Protein AF-A0A147B7S1-F1 (afdb_monomer_lite)

Secondary structure (DSSP, 8-state):
----HHHHHHHHHHHHHHTT--EEEEEEEHHHHHHHH-TTTS----SEEEEEEE---TTHHHHHHHHHHHHHHHHHHTTS-GGGPPPHHHHHHHHEEEEEEEEETTEEEEEEEEP-TTS--EEEEEEEE-S---SSGGG-EEEE-HHHHHHHHH---BTTB-----EEETTS-HHHHHHHHHTT----S-GGG--TTHHHHHHHHHT-

Radius of gyration: 17.82 Å; chains: 1; bounding box: 42×45×50 Å

Organism: NCBI:txid360319

InterPro domains:
  IPR012937 Terminal nucleotidyltransferase [PF07984] (1-208)
  IPR012937 Terminal nucleotidyltransferase [PTHR12974] (1-208)
  IPR012937 Terminal nucleotidyltransferase [SM01153] (1-208)

Structure (mmCIF, N/CA/C/O backbone):
data_AF-A0A147B7S1-F1
#
_entry.id   AF-A0A147B7S1-F1
#
loop_
_atom_site.group_PDB
_atom_site.id
_atom_site.type_symbol
_atom_site.label_atom_id
_atom_site.label_alt_id
_atom_site.label_comp_id
_atom_site.label_asym_id
_atom_site.label_entity_id
_atom_site.label_seq_id
_atom_site.pdbx_PDB_ins_code
_atom_site.Cartn_x
_atom_site.Cartn_y
_atom_site.Cartn_z
_atom_site.occupancy
_atom_site.B_iso_or_equiv
_atom_site.auth_seq_id
_atom_site.auth_comp_id
_atom_site.auth_asym_id
_atom_site.auth_atom_id
_atom_site.pdbx_PDB_model_num
ATOM 1 N N . LEU A 1 1 ? 0.375 -4.069 19.400 1.00 82.56 1 LEU A N 1
ATOM 2 C CA . LEU A 1 1 ? -0.838 -4.473 18.661 1.00 82.56 1 LEU A CA 1
ATOM 3 C C . LEU A 1 1 ? -0.465 -5.631 17.751 1.00 82.56 1 LEU A C 1
ATOM 5 O O . LEU A 1 1 ? 0.464 -5.471 16.974 1.00 82.56 1 LEU A O 1
ATOM 9 N N . GLU A 1 2 ? -1.149 -6.766 17.860 1.00 86.50 2 GLU A N 1
ATOM 10 C CA . GLU A 1 2 ? -1.007 -7.887 16.926 1.00 86.50 2 GLU A CA 1
ATOM 11 C C . GLU A 1 2 ? -2.261 -7.931 16.048 1.00 86.50 2 GLU A C 1
ATOM 13 O O . GLU A 1 2 ? -3.378 -7.956 16.560 1.00 86.50 2 GLU A O 1
ATOM 18 N N . THR A 1 3 ? -2.095 -7.839 14.729 1.00 90.25 3 THR A N 1
ATOM 19 C CA . THR A 1 3 ? -3.215 -7.798 13.782 1.00 90.25 3 THR A CA 1
ATOM 20 C C . THR A 1 3 ? -2.784 -8.309 12.413 1.00 90.25 3 THR A C 1
ATOM 22 O O . THR A 1 3 ? -1.607 -8.246 12.057 1.00 90.25 3 THR A O 1
ATOM 25 N N . ARG A 1 4 ? -3.741 -8.794 11.619 1.00 92.38 4 ARG A N 1
ATOM 26 C CA . ARG A 1 4 ? -3.503 -9.143 10.215 1.00 92.38 4 ARG A CA 1
ATOM 27 C C . ARG A 1 4 ? -3.621 -7.888 9.358 1.00 92.38 4 ARG A C 1
ATOM 29 O O . ARG A 1 4 ? -4.514 -7.071 9.580 1.00 92.38 4 ARG A O 1
ATOM 36 N N . LEU A 1 5 ? -2.796 -7.780 8.311 1.00 93.88 5 LEU A N 1
ATOM 37 C CA . LEU A 1 5 ? -2.867 -6.658 7.364 1.00 93.88 5 LEU A CA 1
ATOM 38 C C . LEU A 1 5 ? -4.285 -6.485 6.800 1.00 93.88 5 LEU A C 1
ATOM 40 O O . LEU A 1 5 ? -4.796 -5.372 6.756 1.00 93.88 5 LEU A O 1
ATOM 44 N N . ARG A 1 6 ? -4.947 -7.597 6.455 1.00 94.75 6 ARG A N 1
ATOM 45 C CA . ARG A 1 6 ? -6.346 -7.616 6.010 1.00 94.75 6 ARG A CA 1
ATOM 46 C C . ARG A 1 6 ? -7.269 -6.883 6.982 1.00 94.75 6 ARG A C 1
ATOM 48 O O . ARG A 1 6 ? -8.053 -6.045 6.558 1.00 94.75 6 ARG A O 1
ATOM 55 N N . ASP A 1 7 ? -7.179 -7.187 8.272 1.00 94.44 7 ASP A N 1
ATOM 56 C CA . ASP A 1 7 ? -8.119 -6.663 9.263 1.00 94.44 7 ASP A CA 1
ATOM 57 C C . ASP A 1 7 ? -7.894 -5.155 9.480 1.00 94.44 7 ASP A C 1
ATOM 59 O O . ASP A 1 7 ? -8.858 -4.394 9.587 1.00 94.44 7 ASP A O 1
ATOM 63 N N . LEU A 1 8 ? -6.633 -4.705 9.451 1.00 95.88 8 LEU A N 1
ATOM 64 C CA . LEU A 1 8 ? -6.282 -3.282 9.442 1.00 95.88 8 LEU A CA 1
ATOM 65 C C . LEU A 1 8 ? -6.831 -2.571 8.199 1.00 95.88 8 LEU A C 1
ATOM 67 O O . LEU A 1 8 ? -7.540 -1.573 8.323 1.00 95.88 8 LEU A O 1
ATOM 71 N N . VAL A 1 9 ? -6.542 -3.096 7.009 1.00 97.38 9 VAL A N 1
ATOM 72 C CA . VAL A 1 9 ? -6.952 -2.505 5.730 1.00 97.38 9 VAL A CA 1
ATOM 73 C C . VAL A 1 9 ? -8.474 -2.409 5.622 1.00 97.38 9 VAL A C 1
ATOM 75 O O . VAL A 1 9 ? -9.000 -1.353 5.266 1.00 97.38 9 VAL A O 1
ATOM 78 N N . THR A 1 10 ? -9.196 -3.467 5.998 1.00 96.50 10 THR A N 1
ATOM 79 C CA . THR A 1 10 ? -10.663 -3.488 5.983 1.00 96.50 10 THR A CA 1
ATOM 80 C C . THR A 1 10 ? -11.255 -2.444 6.932 1.00 96.50 10 THR A C 1
ATOM 82 O O . THR A 1 10 ? -12.205 -1.749 6.562 1.00 96.50 10 THR A O 1
ATOM 85 N N . ARG A 1 11 ? -10.701 -2.278 8.141 1.00 96.62 11 ARG A N 1
ATOM 86 C CA . ARG A 1 11 ? -11.177 -1.259 9.095 1.00 96.62 11 ARG A CA 1
ATOM 87 C C . ARG A 1 11 ? -10.877 0.157 8.625 1.00 96.62 11 ARG A C 1
ATOM 89 O O . ARG A 1 11 ? -11.769 1.002 8.676 1.00 96.62 11 ARG A O 1
ATOM 96 N N . VAL A 1 12 ? -9.672 0.403 8.108 1.00 98.19 12 VAL A N 1
ATOM 97 C CA . VAL A 1 12 ? -9.300 1.702 7.530 1.00 98.19 12 VAL A CA 1
ATOM 98 C C . VAL A 1 12 ? -10.240 2.055 6.378 1.00 98.19 12 VAL A C 1
ATOM 100 O O . VAL A 1 12 ? -10.832 3.131 6.404 1.00 98.19 12 VAL A O 1
ATOM 103 N N . ARG A 1 13 ? -10.481 1.136 5.430 1.00 98.06 13 ARG A N 1
ATOM 104 C CA . ARG A 1 13 ? -11.437 1.345 4.326 1.00 98.06 13 ARG A CA 1
ATOM 105 C C . ARG A 1 13 ? -12.830 1.711 4.847 1.00 98.06 13 ARG A C 1
ATOM 107 O O . ARG A 1 13 ? -13.393 2.715 4.423 1.00 98.06 13 ARG A O 1
ATOM 114 N N . LYS A 1 14 ? -13.364 0.952 5.813 1.00 97.06 14 LYS A N 1
ATOM 115 C CA . LYS A 1 14 ? -14.684 1.218 6.418 1.00 97.06 14 LYS A CA 1
ATOM 116 C C . LYS A 1 14 ? -14.744 2.590 7.097 1.00 97.06 14 LYS A C 1
ATOM 118 O O . LYS A 1 14 ? -15.747 3.290 6.964 1.00 97.06 14 LYS A O 1
ATOM 123 N N . ARG A 1 15 ? -13.684 2.994 7.804 1.00 97.75 15 ARG A N 1
ATOM 124 C CA . ARG A 1 15 ? -13.596 4.300 8.476 1.00 97.75 15 ARG A CA 1
ATOM 125 C C . ARG A 1 15 ? -13.477 5.462 7.492 1.00 97.75 15 ARG A C 1
ATOM 127 O O . ARG A 1 15 ? -14.160 6.463 7.686 1.00 97.75 15 ARG A O 1
ATOM 134 N N . LEU A 1 16 ? -12.713 5.308 6.411 1.00 98.12 16 LEU A N 1
ATOM 135 C CA . LEU A 1 16 ? -12.645 6.295 5.328 1.00 98.12 16 LEU A CA 1
ATOM 136 C C . LEU A 1 16 ? -14.023 6.529 4.701 1.00 98.12 16 LEU A C 1
ATOM 138 O O . LEU A 1 16 ? -14.480 7.669 4.640 1.00 98.12 16 LEU A O 1
ATOM 142 N N . THR A 1 17 ? -14.722 5.455 4.318 1.00 97.12 17 THR A N 1
ATOM 143 C CA . THR A 1 17 ? -16.054 5.560 3.706 1.00 97.12 17 THR A CA 1
ATOM 144 C C . THR A 1 17 ? -17.072 6.190 4.657 1.00 97.12 17 THR A C 1
ATOM 146 O O . THR A 1 17 ? -17.824 7.071 4.250 1.00 97.12 17 THR A O 1
ATOM 149 N N . ARG A 1 18 ? -17.060 5.824 5.947 1.00 97.00 18 ARG A N 1
ATOM 150 C CA . ARG A 1 18 ? -17.901 6.475 6.972 1.00 97.00 18 ARG A CA 1
ATOM 151 C C . ARG A 1 18 ? -17.567 7.956 7.167 1.00 97.00 18 ARG A C 1
ATOM 153 O O . ARG A 1 18 ? -18.462 8.742 7.447 1.00 97.00 18 ARG A O 1
ATOM 160 N N . GLY A 1 19 ? -16.302 8.335 6.996 1.00 95.31 19 GLY A N 1
ATOM 161 C CA . GLY A 1 19 ? -15.838 9.724 7.007 1.00 95.31 19 GLY A CA 1
ATOM 162 C C . GLY A 1 19 ? -16.122 10.499 5.713 1.00 95.31 19 GLY A C 1
ATOM 163 O O . GLY A 1 19 ? -15.635 11.619 5.555 1.00 95.31 19 GLY A O 1
ATOM 164 N N . GLY A 1 20 ? -16.865 9.923 4.763 1.00 96.56 20 GLY A N 1
ATOM 165 C CA . GLY A 1 20 ? -17.183 10.566 3.487 1.00 96.56 20 GLY A CA 1
ATOM 166 C C . GLY A 1 20 ? -15.986 10.682 2.540 1.00 96.56 20 GLY A C 1
ATOM 167 O O . GLY A 1 20 ? -15.935 11.617 1.743 1.00 96.56 20 GLY A O 1
ATOM 168 N N . ILE A 1 21 ? -14.997 9.791 2.663 1.00 97.88 21 ILE A N 1
ATOM 169 C CA . ILE A 1 21 ? -13.921 9.622 1.680 1.00 97.88 21 ILE A CA 1
ATOM 170 C C . ILE A 1 21 ? -14.279 8.439 0.782 1.00 97.88 21 ILE A C 1
ATOM 172 O O . ILE A 1 21 ? -14.416 7.304 1.248 1.00 97.88 21 ILE A O 1
ATOM 176 N N . THR A 1 22 ? -14.390 8.697 -0.516 1.00 97.81 22 THR A N 1
ATOM 177 C CA . THR A 1 22 ? -14.562 7.649 -1.523 1.00 97.81 22 THR A CA 1
ATOM 178 C C . THR A 1 22 ? -13.242 6.908 -1.706 1.00 97.81 22 THR A C 1
ATOM 180 O O . THR A 1 22 ? -12.225 7.523 -2.021 1.00 97.81 22 THR A O 1
ATOM 183 N N . VAL A 1 23 ? -13.253 5.588 -1.517 1.00 98.25 23 VAL A N 1
ATOM 184 C CA . VAL A 1 23 ? -12.103 4.712 -1.791 1.00 98.25 23 VAL A CA 1
ATOM 185 C C . VAL A 1 23 ? -12.366 3.996 -3.111 1.00 98.25 23 VAL A C 1
ATOM 187 O O . VAL A 1 23 ? -13.281 3.178 -3.190 1.00 98.25 23 VAL A O 1
ATOM 190 N N . ARG A 1 24 ? -11.583 4.341 -4.133 1.00 97.69 24 ARG A N 1
ATOM 191 C CA . ARG A 1 24 ? -11.660 3.815 -5.501 1.00 97.69 24 ARG A CA 1
ATOM 192 C C . ARG A 1 24 ? -11.086 2.404 -5.580 1.00 97.69 24 ARG A C 1
ATOM 194 O O . ARG A 1 24 ? -11.714 1.533 -6.164 1.00 97.69 24 ARG A O 1
ATOM 201 N N . ASP A 1 25 ? -9.925 2.188 -4.965 1.00 97.94 25 ASP A N 1
ATOM 202 C CA . ASP A 1 25 ? -9.273 0.883 -4.888 1.00 97.94 25 ASP A CA 1
ATOM 203 C C . ASP A 1 25 ? -8.339 0.777 -3.673 1.00 97.94 25 ASP A C 1
ATOM 205 O O . ASP A 1 25 ? -7.966 1.775 -3.043 1.00 97.94 25 ASP A O 1
ATOM 209 N N . VAL A 1 26 ? -7.978 -0.460 -3.327 1.00 98.50 26 VAL A N 1
ATOM 210 C CA . VAL A 1 26 ? -6.892 -0.760 -2.395 1.00 98.50 26 VAL A CA 1
ATOM 211 C C . VAL A 1 26 ? -5.877 -1.666 -3.078 1.00 98.50 26 VAL A C 1
ATOM 213 O O . VAL A 1 26 ? -6.241 -2.670 -3.687 1.00 98.50 26 VAL A O 1
ATOM 216 N N . ARG A 1 27 ? -4.592 -1.333 -2.961 1.00 98.38 27 ARG A N 1
ATOM 217 C CA . ARG A 1 27 ? -3.492 -2.030 -3.631 1.00 98.38 27 ARG A CA 1
ATOM 218 C C . ARG A 1 27 ? -2.366 -2.333 -2.652 1.00 98.38 27 ARG A C 1
ATOM 220 O O . ARG A 1 27 ? -2.087 -1.517 -1.777 1.00 98.38 27 ARG A O 1
ATOM 227 N N . ILE A 1 28 ? -1.685 -3.461 -2.822 1.00 97.31 28 ILE A N 1
ATOM 228 C CA . ILE A 1 28 ? -0.366 -3.685 -2.211 1.00 97.31 28 ILE A CA 1
ATOM 229 C C . ILE A 1 28 ? 0.717 -3.326 -3.229 1.00 97.31 28 ILE A C 1
ATOM 231 O O . ILE A 1 28 ? 0.587 -3.654 -4.408 1.00 97.31 28 ILE A O 1
ATOM 235 N N . ASN A 1 29 ? 1.748 -2.617 -2.782 1.00 94.94 29 ASN A N 1
ATOM 236 C CA . ASN A 1 29 ? 2.835 -2.098 -3.609 1.00 94.94 29 ASN A CA 1
ATOM 237 C C . ASN A 1 29 ? 4.203 -2.525 -3.042 1.00 94.94 29 ASN A C 1
ATOM 239 O O . ASN A 1 29 ? 4.293 -3.248 -2.045 1.00 94.94 29 ASN A O 1
ATOM 243 N N . GLY A 1 30 ? 5.273 -2.061 -3.682 1.00 88.38 30 GLY A N 1
ATOM 244 C CA . GLY A 1 30 ? 6.634 -2.158 -3.181 1.00 88.38 30 GLY A CA 1
ATOM 245 C C . GLY A 1 30 ? 7.182 -3.578 -3.250 1.00 88.38 30 GLY A C 1
ATOM 246 O O . GLY A 1 30 ? 6.740 -4.413 -4.041 1.00 88.38 30 GLY A O 1
ATOM 247 N N . GLY A 1 31 ? 8.165 -3.867 -2.396 1.00 90.19 31 GLY A N 1
ATOM 248 C CA . GLY A 1 31 ? 8.836 -5.170 -2.395 1.00 90.19 31 GLY A CA 1
ATOM 249 C C . GLY A 1 31 ? 7.889 -6.340 -2.113 1.00 90.19 31 GLY A C 1
ATOM 250 O O . GLY A 1 31 ? 8.137 -7.446 -2.586 1.00 90.19 31 GLY A O 1
ATOM 251 N N . ALA A 1 32 ? 6.796 -6.104 -1.380 1.00 93.62 32 ALA A N 1
ATOM 252 C CA . ALA A 1 32 ? 5.799 -7.127 -1.084 1.00 93.62 32 ALA A CA 1
ATOM 253 C C . ALA A 1 32 ? 5.053 -7.584 -2.348 1.00 93.62 32 ALA A C 1
ATOM 255 O O . ALA A 1 32 ? 4.857 -8.782 -2.538 1.00 93.62 32 ALA A O 1
ATOM 256 N N . ALA A 1 33 ? 4.696 -6.656 -3.243 1.00 95.50 33 ALA A N 1
ATOM 257 C CA . ALA A 1 33 ? 4.086 -7.001 -4.526 1.00 95.50 33 ALA A CA 1
ATOM 258 C C . ALA A 1 33 ? 5.053 -7.813 -5.403 1.00 95.50 33 ALA A C 1
ATOM 260 O O . ALA A 1 33 ? 4.674 -8.852 -5.943 1.00 95.50 33 ALA A O 1
ATOM 261 N N . SER A 1 34 ? 6.323 -7.402 -5.475 1.00 93.94 34 SER A N 1
ATOM 262 C CA . SER A 1 34 ? 7.354 -8.139 -6.217 1.00 93.94 34 SER A CA 1
ATOM 263 C C . SER A 1 34 ? 7.593 -9.544 -5.646 1.00 93.94 34 SER A C 1
ATOM 265 O O . SER A 1 34 ? 7.722 -10.493 -6.414 1.00 93.94 34 SER A O 1
ATOM 267 N N . TYR A 1 35 ? 7.590 -9.698 -4.316 1.00 94.12 35 TYR A N 1
ATOM 268 C CA . TYR A 1 35 ? 7.693 -11.000 -3.643 1.00 94.12 35 TYR A CA 1
ATOM 269 C C . TYR A 1 35 ? 6.521 -11.925 -3.993 1.00 94.12 35 TYR A C 1
ATOM 271 O O . TYR A 1 35 ? 6.732 -13.103 -4.264 1.00 94.12 35 TYR A O 1
ATOM 279 N N . VAL A 1 36 ? 5.290 -11.401 -4.024 1.00 94.69 36 VAL A N 1
ATOM 280 C CA . VAL A 1 36 ? 4.101 -12.185 -4.403 1.00 94.69 36 VAL A CA 1
ATOM 281 C C . VAL A 1 36 ? 4.179 -12.653 -5.859 1.00 94.69 36 VAL A C 1
ATOM 283 O O . VAL A 1 36 ? 3.787 -13.778 -6.155 1.00 94.69 36 VAL A O 1
ATOM 286 N N . LEU A 1 37 ? 4.683 -11.811 -6.766 1.00 93.50 37 LEU A N 1
ATOM 287 C CA . LEU A 1 37 ? 4.748 -12.123 -8.198 1.00 93.50 37 LEU A CA 1
ATOM 288 C C . LEU A 1 37 ? 5.918 -13.037 -8.579 1.00 93.50 37 LEU A C 1
ATOM 290 O O . LEU A 1 37 ? 5.789 -13.829 -9.509 1.00 93.50 37 LEU A O 1
ATOM 294 N N . ALA A 1 38 ? 7.062 -12.915 -7.906 1.00 91.12 38 ALA A N 1
ATOM 295 C CA . ALA A 1 38 ? 8.252 -13.710 -8.192 1.00 91.12 38 ALA A CA 1
ATOM 296 C C . ALA A 1 38 ? 9.050 -13.978 -6.901 1.00 91.12 38 ALA A C 1
ATOM 298 O O . ALA A 1 38 ? 10.087 -13.342 -6.677 1.00 91.12 38 ALA A O 1
ATOM 299 N N . PRO A 1 39 ? 8.602 -14.919 -6.050 1.00 89.00 39 PRO A N 1
ATOM 300 C CA . PRO A 1 39 ? 9.216 -15.169 -4.745 1.00 89.00 39 PRO A CA 1
ATOM 301 C C . PRO A 1 39 ? 10.689 -15.590 -4.846 1.00 89.00 39 PRO A C 1
ATOM 303 O O . PRO A 1 39 ? 11.493 -15.192 -4.008 1.00 89.00 39 PRO A O 1
ATOM 306 N N . ASP A 1 40 ? 11.073 -16.308 -5.905 1.00 88.31 40 ASP A N 1
ATOM 307 C CA . ASP A 1 40 ? 12.466 -16.725 -6.127 1.00 88.31 40 ASP A CA 1
ATOM 308 C C . ASP A 1 40 ? 13.372 -15.563 -6.570 1.00 88.31 40 ASP A C 1
ATOM 310 O O . ASP A 1 40 ? 14.560 -15.513 -6.239 1.00 88.31 40 ASP A O 1
ATOM 314 N N . ALA A 1 41 ? 12.820 -14.603 -7.318 1.00 85.44 41 ALA A N 1
ATOM 315 C CA . ALA A 1 41 ? 13.567 -13.459 -7.838 1.00 85.44 41 ALA A CA 1
ATOM 316 C C . ALA A 1 41 ? 13.656 -12.309 -6.821 1.00 85.44 41 ALA A C 1
ATOM 318 O O . ALA A 1 41 ? 14.673 -11.618 -6.749 1.00 85.44 41 ALA A O 1
ATOM 319 N N . ALA A 1 42 ? 12.614 -12.128 -6.008 1.00 83.81 42 ALA A N 1
ATOM 320 C CA . ALA A 1 42 ? 12.515 -11.093 -4.987 1.00 83.81 42 ALA A CA 1
ATOM 321 C C . ALA A 1 42 ? 12.197 -11.694 -3.607 1.00 83.81 42 ALA A C 1
ATOM 323 O O . ALA A 1 42 ? 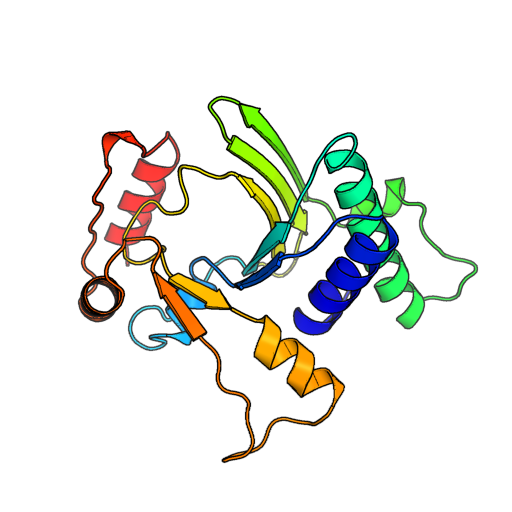11.155 -11.381 -3.039 1.00 83.81 42 ALA A O 1
ATOM 324 N N . PRO A 1 43 ? 13.102 -12.492 -3.010 1.00 79.44 43 PRO A N 1
ATOM 325 C CA . PRO A 1 43 ? 12.807 -13.299 -1.818 1.00 79.44 43 PRO A CA 1
ATOM 326 C C . PRO A 1 43 ? 12.597 -12.493 -0.530 1.00 79.44 43 PRO A C 1
ATOM 328 O O . PRO A 1 43 ? 12.198 -13.043 0.494 1.00 79.44 43 PRO A O 1
ATOM 331 N N . VAL A 1 44 ? 12.889 -11.191 -0.552 1.00 84.50 44 VAL A N 1
ATOM 332 C CA . VAL A 1 44 ? 12.844 -10.325 0.629 1.00 84.50 44 VAL A CA 1
ATOM 333 C C . VAL A 1 44 ? 12.165 -9.009 0.287 1.00 84.50 44 VAL A C 1
ATOM 335 O O . VAL A 1 44 ? 12.558 -8.335 -0.673 1.00 84.50 44 VAL A O 1
ATOM 338 N N . TYR A 1 45 ? 11.217 -8.627 1.140 1.00 87.62 45 TYR A N 1
ATOM 339 C CA . TYR A 1 45 ? 10.627 -7.298 1.221 1.00 87.62 45 TYR A CA 1
ATOM 340 C C . TYR A 1 45 ? 10.866 -6.704 2.614 1.00 87.62 45 TYR A C 1
ATOM 342 O O . TYR A 1 45 ? 10.942 -7.432 3.610 1.00 87.62 45 TYR A O 1
ATOM 350 N N . ASN A 1 46 ? 11.013 -5.379 2.658 1.00 84.81 46 ASN A N 1
ATOM 351 C CA . ASN A 1 46 ? 11.307 -4.652 3.890 1.00 84.81 46 ASN A CA 1
ATOM 352 C C . ASN A 1 46 ? 10.018 -4.208 4.566 1.00 84.81 46 ASN A C 1
ATOM 354 O O . ASN A 1 46 ? 9.752 -4.661 5.664 1.00 84.81 46 ASN A O 1
ATOM 358 N N . ASP A 1 47 ? 9.194 -3.407 3.897 1.00 89.19 47 ASP A N 1
ATOM 359 C CA . ASP A 1 47 ? 7.954 -2.871 4.458 1.00 89.19 47 ASP A CA 1
ATOM 360 C C . ASP A 1 47 ? 6.725 -3.409 3.707 1.00 89.19 47 ASP A C 1
ATOM 362 O O . ASP A 1 47 ? 6.835 -4.014 2.634 1.00 89.19 47 ASP A O 1
ATOM 366 N N . LEU A 1 48 ? 5.549 -3.236 4.311 1.00 94.25 48 LEU A N 1
ATOM 367 C CA . LEU A 1 48 ? 4.255 -3.524 3.700 1.00 94.25 48 LEU A CA 1
ATOM 368 C C . LEU A 1 48 ? 3.607 -2.215 3.252 1.00 94.25 48 LEU A C 1
ATOM 370 O O . LEU A 1 48 ? 3.007 -1.505 4.061 1.00 94.25 48 LEU A O 1
ATOM 374 N N . ASP A 1 49 ? 3.707 -1.926 1.959 1.00 95.31 49 ASP A N 1
ATOM 375 C CA . ASP A 1 49 ? 3.153 -0.720 1.352 1.00 95.31 49 ASP A CA 1
ATOM 376 C C . ASP A 1 49 ? 1.722 -0.964 0.863 1.00 95.31 49 ASP A C 1
ATOM 378 O O . ASP A 1 49 ? 1.497 -1.716 -0.089 1.00 95.31 49 ASP A O 1
ATOM 382 N N . VAL A 1 50 ? 0.742 -0.304 1.479 1.00 98.12 50 VAL A N 1
ATOM 383 C CA . VAL A 1 50 ? -0.659 -0.342 1.044 1.00 98.12 50 VAL A CA 1
ATOM 384 C C . VAL A 1 50 ? -1.071 1.018 0.508 1.00 98.12 50 VAL A C 1
ATOM 386 O O . VAL A 1 50 ? -0.969 2.033 1.195 1.00 98.12 50 VAL A O 1
ATOM 389 N N . ILE A 1 51 ? -1.584 1.034 -0.717 1.00 98.44 51 ILE A N 1
ATOM 390 C CA . ILE A 1 51 ? -2.136 2.218 -1.367 1.00 98.44 51 ILE A CA 1
ATOM 391 C C . ILE A 1 51 ? -3.660 2.146 -1.313 1.00 98.44 51 ILE A C 1
ATOM 393 O O . ILE A 1 51 ? -4.257 1.174 -1.759 1.00 98.44 51 ILE A O 1
ATOM 397 N N . PHE A 1 52 ? -4.286 3.200 -0.809 1.00 98.62 52 PHE A N 1
ATOM 398 C CA . PHE A 1 52 ? -5.705 3.489 -0.955 1.00 98.62 52 PHE A CA 1
ATOM 399 C C . PHE A 1 52 ? -5.841 4.565 -2.029 1.00 98.62 52 PHE A C 1
ATOM 401 O O . PHE A 1 52 ? -5.489 5.722 -1.783 1.00 98.62 52 PHE A O 1
ATOM 408 N N . GLY A 1 53 ? -6.335 4.207 -3.213 1.00 98.19 53 GLY A N 1
ATOM 409 C CA . GLY A 1 53 ? -6.766 5.196 -4.192 1.00 98.19 53 GLY A CA 1
ATOM 410 C C . GLY A 1 53 ? -8.047 5.848 -3.683 1.00 98.19 53 GLY A C 1
ATOM 411 O O . GLY A 1 53 ? -9.059 5.166 -3.550 1.00 98.19 53 GLY A O 1
ATOM 412 N N . CYS A 1 54 ? -8.034 7.139 -3.356 1.00 97.94 54 CYS A N 1
ATOM 413 C CA . CYS A 1 54 ? -9.182 7.791 -2.725 1.00 97.94 54 CYS A CA 1
ATOM 414 C C . CYS A 1 54 ? -9.321 9.272 -3.075 1.00 97.94 54 CYS A C 1
ATOM 416 O O . CYS A 1 54 ? -8.325 9.969 -3.244 1.00 97.94 54 CYS A O 1
ATOM 418 N N . ASP A 1 55 ? -10.556 9.767 -3.086 1.00 97.19 55 ASP A N 1
ATOM 419 C CA . ASP A 1 55 ? -10.853 11.184 -3.309 1.00 97.19 55 ASP A CA 1
ATOM 420 C C . ASP A 1 55 ? -10.648 11.950 -1.996 1.00 97.19 55 ASP A C 1
ATOM 422 O O . ASP A 1 55 ? -11.472 11.865 -1.080 1.00 97.19 55 ASP A O 1
ATOM 426 N N . LEU A 1 56 ? -9.537 12.683 -1.863 1.00 95.25 56 LEU A N 1
ATOM 427 C CA . LEU A 1 56 ? -9.242 13.365 -0.604 1.00 95.25 56 LEU A CA 1
ATOM 428 C C . LEU A 1 56 ? -10.144 14.590 -0.435 1.00 95.25 56 LEU A C 1
ATOM 430 O O . LEU A 1 56 ? -10.682 14.799 0.651 1.00 95.25 56 LEU A O 1
ATOM 434 N N . GLY A 1 57 ? -10.337 15.391 -1.488 1.00 90.44 57 GLY A N 1
ATOM 435 C CA . GLY A 1 57 ? -11.137 16.618 -1.407 1.00 90.44 57 GLY A CA 1
ATOM 436 C C . GLY A 1 57 ? -10.736 17.515 -0.223 1.00 90.44 57 GLY A C 1
ATOM 437 O O . GLY A 1 57 ? -9.662 17.363 0.380 1.00 90.44 57 GLY A O 1
ATOM 438 N N . ASP A 1 58 ? -11.582 18.470 0.141 1.00 90.19 58 ASP A N 1
ATOM 439 C CA . ASP A 1 58 ? -11.270 19.386 1.241 1.00 90.19 58 ASP A CA 1
ATOM 440 C C . ASP A 1 58 ? -11.399 18.703 2.607 1.00 90.19 58 ASP A C 1
ATOM 442 O O . ASP A 1 58 ? -12.268 17.860 2.842 1.00 90.19 58 ASP A O 1
ATOM 446 N N . GLY A 1 59 ? -10.451 18.983 3.504 1.00 93.19 59 GLY A N 1
ATOM 447 C CA . GLY A 1 59 ? -10.348 18.300 4.800 1.00 93.19 59 GLY A CA 1
ATOM 448 C C . GLY A 1 59 ? -10.019 16.799 4.721 1.00 93.19 59 GLY A C 1
ATOM 449 O O . GLY A 1 59 ? -10.013 16.128 5.751 1.00 93.19 59 GLY A O 1
ATOM 450 N N . GLY A 1 60 ? -9.734 16.246 3.534 1.00 95.31 60 GLY A N 1
ATOM 451 C CA . GLY A 1 60 ? -9.441 14.818 3.352 1.00 95.31 60 GLY A CA 1
ATOM 452 C C . GLY A 1 60 ? -8.302 14.303 4.218 1.00 95.31 60 GLY A C 1
ATOM 453 O O . GLY A 1 60 ? -8.396 13.226 4.788 1.00 95.31 60 GLY A O 1
ATOM 454 N N . PHE A 1 61 ? -7.245 15.098 4.381 1.00 97.19 61 PHE A N 1
ATOM 455 C CA . PHE A 1 61 ? -6.080 14.731 5.189 1.00 97.19 61 PHE A CA 1
ATOM 456 C C . PHE A 1 61 ? -6.421 14.490 6.664 1.00 97.19 61 PHE A C 1
ATOM 458 O O . PHE A 1 61 ? -5.960 13.511 7.251 1.00 97.19 61 PHE A O 1
ATOM 465 N N . ASP A 1 62 ? -7.251 15.350 7.256 1.00 97.00 62 ASP A N 1
ATOM 466 C CA . ASP A 1 62 ? -7.664 15.208 8.654 1.00 97.00 62 ASP A CA 1
ATOM 467 C C . ASP A 1 62 ? -8.621 14.030 8.824 1.00 97.00 62 ASP A C 1
ATOM 469 O O . ASP A 1 62 ? -8.507 13.265 9.783 1.00 97.00 62 ASP A O 1
ATOM 473 N N . ARG A 1 63 ? -9.503 13.823 7.841 1.00 97.44 63 ARG A N 1
ATOM 474 C CA . ARG A 1 63 ? -10.409 12.673 7.789 1.00 97.44 63 ARG A CA 1
ATOM 475 C C . ARG A 1 63 ? -9.659 11.344 7.635 1.00 97.44 63 ARG A C 1
ATOM 477 O O . ARG A 1 63 ? -9.981 10.396 8.343 1.00 97.44 63 ARG A O 1
ATOM 484 N N . VAL A 1 64 ? -8.617 11.283 6.800 1.00 98.00 64 VAL A N 1
ATOM 485 C CA . VAL A 1 64 ? -7.708 10.124 6.686 1.00 98.00 64 VAL A CA 1
ATOM 486 C C . VAL A 1 64 ? -7.023 9.839 8.017 1.00 98.00 64 VAL A C 1
ATOM 488 O O . VAL A 1 64 ? -7.032 8.704 8.493 1.00 98.00 64 VAL A O 1
ATOM 491 N N . LYS A 1 65 ? -6.440 10.870 8.640 1.00 97.56 65 LYS A N 1
ATOM 492 C CA . LYS A 1 65 ? -5.769 10.738 9.936 1.00 97.56 65 LYS A CA 1
ATOM 493 C C . LYS A 1 65 ? -6.727 10.189 10.994 1.00 97.56 65 LYS A C 1
ATOM 495 O O . LYS A 1 65 ? -6.375 9.238 11.687 1.00 97.56 65 LYS A O 1
ATOM 500 N N . ALA A 1 66 ? -7.924 10.765 11.101 1.00 96.88 66 ALA A N 1
ATOM 501 C CA . ALA A 1 66 ? -8.951 10.295 12.024 1.00 96.88 66 ALA A CA 1
ATOM 502 C C . ALA A 1 66 ? -9.337 8.837 11.732 1.00 96.88 66 ALA A C 1
ATOM 504 O O . ALA A 1 66 ? -9.343 8.018 12.644 1.00 96.88 66 ALA A O 1
ATOM 505 N N . ALA A 1 67 ? -9.554 8.483 10.462 1.00 97.88 67 ALA A N 1
ATOM 506 C CA . ALA A 1 67 ? -9.953 7.137 10.065 1.00 97.88 67 ALA A CA 1
ATOM 507 C C . ALA A 1 67 ? -8.932 6.055 10.455 1.00 97.88 67 ALA A C 1
ATOM 509 O O . ALA A 1 67 ? -9.332 4.983 10.910 1.00 97.88 67 ALA A O 1
ATOM 510 N N . VAL A 1 68 ? -7.627 6.314 10.311 1.00 97.50 68 VAL A N 1
ATOM 511 C CA . VAL A 1 68 ? -6.608 5.336 10.728 1.00 97.50 68 VAL A CA 1
ATOM 512 C C . VAL A 1 68 ? -6.477 5.259 12.241 1.00 97.50 68 VAL A C 1
ATOM 514 O O . VAL A 1 68 ? -6.382 4.155 12.769 1.00 97.50 68 VAL A O 1
ATOM 517 N N . LEU A 1 69 ? -6.492 6.391 12.952 1.00 96.38 69 LEU A N 1
ATOM 518 C CA . LEU A 1 69 ? -6.423 6.373 14.416 1.00 96.38 69 LEU A CA 1
ATOM 519 C C . LEU A 1 69 ? -7.640 5.658 15.019 1.00 96.38 69 LEU A C 1
ATOM 521 O O . LEU A 1 69 ? -7.472 4.839 15.920 1.00 96.38 69 LEU A O 1
ATOM 525 N N . ASP A 1 70 ? -8.832 5.879 14.467 1.00 95.06 70 ASP A N 1
ATOM 526 C CA . ASP A 1 70 ? -10.042 5.141 14.829 1.00 95.06 70 ASP A CA 1
ATOM 527 C C . ASP A 1 70 ? -9.895 3.640 14.548 1.00 95.06 70 ASP A C 1
ATOM 529 O O . ASP A 1 70 ? -10.228 2.820 15.401 1.00 95.06 70 ASP A O 1
ATOM 533 N N . ALA A 1 71 ? -9.380 3.259 13.373 1.00 95.75 71 ALA A N 1
ATOM 534 C CA . ALA A 1 71 ? -9.170 1.854 13.020 1.00 95.75 71 ALA A CA 1
ATOM 535 C C . ALA A 1 71 ? -8.167 1.159 13.961 1.00 95.75 71 ALA A C 1
ATOM 537 O O . ALA A 1 71 ? -8.384 0.011 14.349 1.00 95.75 71 ALA A O 1
ATOM 538 N N . LEU A 1 72 ? -7.098 1.854 14.366 1.00 93.81 72 LEU A N 1
ATOM 539 C CA . LEU A 1 72 ? -6.153 1.370 15.377 1.00 93.81 72 LEU A CA 1
ATOM 540 C C . LEU A 1 72 ? -6.821 1.223 16.748 1.00 93.81 72 LEU A C 1
ATOM 542 O O . LEU A 1 72 ? -6.612 0.214 17.420 1.00 93.81 72 LEU A O 1
ATOM 546 N N . GLY A 1 73 ? -7.648 2.196 17.140 1.00 92.25 73 GLY A N 1
ATOM 547 C CA . GLY A 1 73 ? -8.448 2.138 18.362 1.00 92.25 73 GLY A CA 1
ATOM 548 C C . GLY A 1 73 ? -9.354 0.909 18.389 1.00 92.25 73 GLY A C 1
ATOM 549 O O . GLY A 1 73 ? -9.283 0.118 19.325 1.00 92.25 73 GLY A O 1
ATOM 550 N N . GLU A 1 74 ? -10.120 0.672 17.323 1.00 91.06 74 GLU A N 1
ATOM 551 C CA . GLU A 1 74 ? -10.996 -0.500 17.212 1.00 91.06 74 GLU A CA 1
ATOM 552 C C . GLU A 1 74 ? -10.242 -1.835 17.295 1.00 91.06 74 GLU A C 1
ATOM 554 O O . GLU A 1 74 ? -10.736 -2.795 17.885 1.00 91.06 74 GLU A O 1
ATOM 559 N N . LEU A 1 75 ? -9.056 -1.925 16.686 1.00 90.50 75 LEU A N 1
ATOM 560 C CA . LEU A 1 75 ? -8.238 -3.137 16.757 1.00 90.50 75 LEU A CA 1
ATOM 561 C C . LEU A 1 75 ? -7.755 -3.414 18.183 1.00 90.50 75 LEU A C 1
ATOM 563 O O . LEU A 1 75 ? -7.684 -4.569 18.596 1.00 90.50 75 LEU A O 1
ATOM 567 N N . LEU A 1 76 ? -7.462 -2.363 18.950 1.00 85.88 76 LEU A N 1
ATOM 568 C CA . LEU A 1 76 ? -7.081 -2.493 20.354 1.00 85.88 76 LEU A CA 1
ATOM 569 C C . LEU A 1 76 ? -8.264 -2.859 21.241 1.00 85.88 76 LEU A C 1
ATOM 571 O O . LEU A 1 76 ? -8.078 -3.609 22.195 1.00 85.88 76 LEU A O 1
ATOM 575 N N . GLU A 1 77 ? -9.472 -2.398 20.929 1.00 80.75 77 GLU A N 1
ATOM 576 C CA . GLU A 1 77 ? -10.694 -2.758 21.662 1.00 80.75 77 GLU A CA 1
ATOM 577 C C . GLU A 1 77 ? -11.008 -4.254 21.592 1.00 80.75 77 GLU A C 1
ATOM 579 O O . GLU A 1 77 ? -11.517 -4.816 22.557 1.00 80.75 77 GLU A O 1
ATOM 584 N N . CYS A 1 78 ? -10.631 -4.934 20.505 1.00 68.56 78 CYS A N 1
ATOM 585 C CA . CYS A 1 78 ? -10.702 -6.396 20.438 1.00 68.56 78 CYS A CA 1
ATOM 586 C C . CYS A 1 78 ? -9.792 -7.095 21.468 1.00 68.56 78 CYS A C 1
ATOM 588 O O . CYS A 1 78 ? -9.966 -8.282 21.725 1.00 68.56 78 CYS A O 1
ATOM 590 N N . THR A 1 79 ? -8.832 -6.374 22.053 1.00 67.81 79 THR A N 1
ATOM 591 C CA . THR A 1 79 ? -7.819 -6.912 22.976 1.00 67.81 79 THR A CA 1
ATOM 592 C C . THR A 1 79 ? -7.793 -6.235 24.351 1.00 67.81 79 THR A C 1
ATOM 594 O O . THR A 1 79 ? -7.101 -6.713 25.247 1.00 67.81 79 THR A O 1
ATOM 597 N N . THR A 1 80 ? -8.525 -5.131 24.552 1.00 66.62 80 THR A N 1
ATOM 598 C CA . THR A 1 80 ? -8.456 -4.311 25.774 1.00 66.62 80 THR A CA 1
ATOM 599 C C . THR A 1 80 ? -9.841 -3.888 26.279 1.00 66.62 80 THR A C 1
ATOM 601 O O . THR A 1 80 ? -10.717 -3.565 25.477 1.00 66.62 80 THR A O 1
ATOM 604 N N . PRO A 1 81 ? -10.067 -3.849 27.610 1.00 69.94 81 PRO A N 1
ATOM 605 C CA . PRO A 1 81 ? -11.324 -3.370 28.181 1.00 69.94 81 PRO A CA 1
ATOM 606 C C . PRO A 1 81 ? -11.608 -1.907 27.817 1.0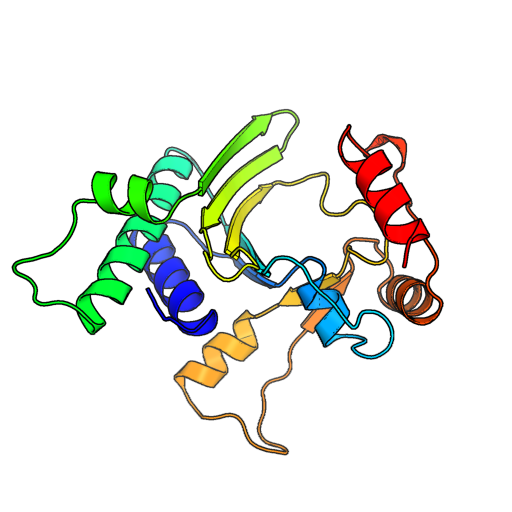0 69.94 81 PRO A C 1
ATOM 608 O O . PRO A 1 81 ? -10.702 -1.072 27.828 1.00 69.94 81 PRO A O 1
ATOM 611 N N . ALA A 1 82 ? -12.884 -1.570 27.608 1.00 66.81 82 ALA A N 1
ATOM 612 C CA . ALA A 1 82 ? -13.326 -0.225 27.218 1.00 66.81 82 ALA A CA 1
ATOM 613 C C . ALA A 1 82 ? -12.861 0.899 28.171 1.00 66.81 82 ALA A C 1
ATOM 615 O O . ALA A 1 82 ? -12.675 2.035 27.742 1.00 66.81 82 ALA A O 1
ATOM 616 N N . SER A 1 83 ? -12.621 0.581 29.449 1.00 63.75 83 SER A N 1
ATOM 617 C CA . SER A 1 83 ? -12.136 1.512 30.477 1.00 63.75 83 SER A CA 1
ATOM 618 C C . SER A 1 83 ? -10.675 1.951 30.311 1.00 63.75 83 SER A C 1
ATOM 620 O O . SER A 1 83 ? -10.244 2.873 30.997 1.00 63.75 83 SER A O 1
ATOM 622 N N . LYS A 1 84 ? -9.907 1.318 29.413 1.00 70.69 84 LYS A N 1
ATOM 623 C CA . LYS A 1 84 ? -8.498 1.645 29.129 1.00 70.69 84 LYS A CA 1
ATOM 624 C C . LYS A 1 84 ? -8.275 2.126 27.694 1.00 70.69 84 LYS A C 1
ATOM 626 O O . LYS A 1 84 ? -7.162 2.017 27.183 1.00 70.69 84 LYS A O 1
ATOM 631 N N . ARG A 1 85 ? -9.316 2.644 27.031 1.00 73.06 85 ARG A N 1
ATOM 632 C CA . ARG A 1 85 ? -9.192 3.140 25.655 1.00 73.06 85 ARG A CA 1
ATOM 633 C C . ARG A 1 85 ? -8.199 4.309 25.588 1.00 73.06 85 ARG A C 1
ATOM 635 O O . ARG A 1 85 ? -8.437 5.338 26.224 1.00 73.06 85 ARG A O 1
ATOM 642 N N . PRO A 1 86 ? -7.102 4.176 24.828 1.00 81.06 86 PRO A N 1
ATOM 643 C CA . PRO A 1 86 ? -6.170 5.274 24.621 1.00 81.06 86 PRO A CA 1
ATOM 644 C C . PRO A 1 86 ? -6.824 6.387 23.796 1.00 81.06 86 PRO A C 1
ATOM 646 O O . PRO A 1 86 ? -7.647 6.136 22.915 1.00 81.06 86 PRO A O 1
ATOM 649 N N . SER A 1 87 ? -6.435 7.632 24.068 1.00 88.12 87 SER A N 1
ATOM 650 C CA . SER A 1 87 ? -6.852 8.773 23.252 1.00 88.12 87 SER A CA 1
ATOM 651 C C . SER A 1 87 ? -6.223 8.701 21.849 1.00 88.12 87 SER A C 1
ATOM 653 O O . SER A 1 87 ? -5.164 8.087 21.682 1.00 88.12 87 SER A O 1
ATOM 655 N N . PRO A 1 88 ? -6.791 9.379 20.833 1.00 87.69 88 PRO A N 1
ATOM 656 C CA . PRO A 1 88 ? -6.180 9.451 19.504 1.00 87.69 88 PRO A CA 1
ATOM 657 C C . PRO A 1 88 ? -4.736 9.980 19.515 1.00 87.69 88 PRO A C 1
ATOM 659 O O . PRO A 1 88 ? -3.912 9.535 18.718 1.00 87.69 88 PRO A O 1
ATOM 662 N N . CYS A 1 89 ? -4.404 10.898 20.433 1.00 91.00 89 CYS A N 1
ATOM 663 C CA . CYS A 1 89 ? -3.033 11.386 20.615 1.00 91.00 89 CYS A CA 1
ATOM 664 C C . CYS A 1 89 ? -2.103 10.281 21.124 1.00 91.00 89 CYS A C 1
ATOM 666 O O . CYS A 1 89 ? -1.051 10.066 20.530 1.00 91.00 89 CYS A O 1
ATOM 668 N N . ALA A 1 90 ? -2.526 9.529 22.145 1.00 91.00 90 ALA A N 1
ATOM 669 C CA . ALA A 1 90 ? -1.747 8.410 22.670 1.00 91.00 90 ALA A CA 1
ATOM 670 C C . ALA A 1 90 ? -1.555 7.302 21.617 1.00 91.00 90 ALA A C 1
ATOM 672 O O . ALA A 1 90 ? -0.472 6.735 21.507 1.00 91.00 90 ALA A O 1
ATOM 673 N N . LEU A 1 91 ? -2.575 7.024 20.794 1.00 91.56 91 LEU A N 1
ATOM 674 C CA . LEU A 1 91 ? -2.463 6.085 19.671 1.00 91.56 91 LEU A CA 1
ATOM 675 C C . LEU A 1 91 ? -1.450 6.549 18.629 1.00 91.56 91 LEU A C 1
ATOM 677 O O . LEU A 1 91 ? -0.628 5.757 18.171 1.00 91.56 91 LEU A O 1
ATOM 681 N N . LYS A 1 92 ? -1.506 7.832 18.260 1.00 92.81 92 LYS A N 1
ATOM 682 C CA . LYS A 1 92 ? -0.560 8.422 17.318 1.00 92.81 92 LYS A CA 1
ATOM 683 C C . LYS A 1 92 ? 0.871 8.289 17.841 1.00 92.81 92 LYS A C 1
ATOM 685 O O . LYS A 1 92 ? 1.727 7.820 17.107 1.00 92.81 92 LYS A O 1
ATOM 690 N N . GLU A 1 93 ? 1.118 8.677 19.088 1.00 91.69 93 GLU A N 1
ATOM 691 C CA . GLU A 1 93 ? 2.451 8.618 19.702 1.00 91.69 93 GLU A CA 1
ATOM 692 C C . GLU A 1 93 ? 2.980 7.186 19.831 1.00 91.69 93 GLU A C 1
ATOM 694 O O . GLU A 1 93 ? 4.167 6.954 19.622 1.00 91.69 93 GLU A O 1
ATOM 699 N N . ALA A 1 94 ? 2.108 6.222 20.131 1.00 90.31 94 ALA A N 1
ATOM 700 C CA . ALA A 1 94 ? 2.510 4.833 20.324 1.00 90.31 94 ALA A CA 1
ATOM 701 C C . ALA A 1 94 ? 2.750 4.068 19.012 1.00 90.31 94 ALA A C 1
ATOM 703 O O . ALA A 1 94 ? 3.630 3.209 18.967 1.00 90.31 94 ALA A O 1
ATOM 704 N N . TYR A 1 95 ? 1.958 4.332 17.967 1.00 92.31 95 TYR A N 1
ATOM 705 C CA . TYR A 1 95 ? 1.913 3.475 16.774 1.00 92.31 95 TYR A CA 1
ATOM 706 C C . TYR A 1 95 ? 2.311 4.165 15.469 1.00 92.31 95 TYR A C 1
ATOM 708 O O . TYR A 1 95 ? 2.651 3.474 14.511 1.00 92.31 95 TYR A O 1
ATOM 716 N N . VAL A 1 96 ? 2.263 5.498 15.389 1.00 94.75 96 VAL A N 1
ATOM 717 C CA . VAL A 1 96 ? 2.543 6.228 14.145 1.00 94.75 96 VAL A CA 1
ATOM 718 C C . VAL A 1 96 ? 3.958 6.792 14.187 1.00 94.75 96 VAL A C 1
ATOM 720 O O . VAL A 1 96 ? 4.230 7.782 14.859 1.00 94.75 96 VAL A O 1
ATOM 723 N N . HIS A 1 97 ? 4.853 6.191 13.408 1.00 91.94 97 HIS A N 1
ATOM 724 C CA . HIS A 1 97 ? 6.253 6.602 13.320 1.00 91.94 97 HIS A CA 1
ATOM 725 C C . HIS A 1 97 ? 6.449 7.835 12.430 1.00 91.94 97 HIS A C 1
ATOM 727 O O . HIS A 1 97 ? 7.248 8.720 12.728 1.00 91.94 97 HIS A O 1
ATOM 733 N N . LYS A 1 98 ? 5.714 7.906 11.316 1.00 94.25 98 LYS A N 1
ATOM 734 C CA . LYS A 1 98 ? 5.879 8.963 10.312 1.00 94.25 98 LYS A CA 1
ATOM 735 C C . LYS A 1 98 ? 4.539 9.340 9.707 1.00 94.25 98 LYS A C 1
ATOM 737 O O . LYS A 1 98 ? 3.741 8.469 9.375 1.00 94.25 98 LYS A O 1
ATOM 742 N N . MET A 1 99 ? 4.325 10.640 9.510 1.00 96.31 99 MET A N 1
ATOM 743 C CA . MET A 1 99 ? 3.194 11.182 8.759 1.00 96.31 99 MET A CA 1
ATOM 744 C C . MET A 1 99 ? 3.700 12.131 7.677 1.00 96.31 99 MET A C 1
ATOM 746 O O . MET A 1 99 ? 4.541 12.985 7.947 1.00 96.31 99 MET A O 1
ATOM 750 N N . VAL A 1 100 ? 3.168 12.004 6.466 1.00 96.38 100 VAL A N 1
ATOM 751 C CA . VAL A 1 100 ? 3.492 12.875 5.332 1.00 96.38 100 VAL A CA 1
ATOM 752 C C . VAL A 1 100 ? 2.201 13.348 4.673 1.00 96.38 100 VAL A C 1
ATOM 754 O O . VAL A 1 100 ? 1.230 12.597 4.548 1.00 96.38 100 VAL A O 1
ATOM 757 N N . LYS A 1 101 ? 2.203 14.607 4.242 1.00 96.44 101 LYS A N 1
ATOM 758 C CA . LYS A 1 101 ? 1.156 15.229 3.435 1.00 96.44 101 LYS A CA 1
ATOM 759 C C . LYS A 1 101 ? 1.817 15.935 2.259 1.00 96.44 101 LYS A C 1
ATOM 761 O O . LYS A 1 101 ? 2.748 16.709 2.466 1.00 96.44 101 LYS A O 1
ATOM 766 N N . VAL A 1 102 ? 1.317 15.686 1.054 1.00 95.44 102 VAL A N 1
ATOM 767 C CA . VAL A 1 102 ? 1.791 16.317 -0.181 1.00 95.44 102 VAL A CA 1
ATOM 768 C C . VAL A 1 102 ? 0.601 16.891 -0.941 1.00 95.44 102 VAL A C 1
ATOM 770 O O . VAL A 1 102 ? -0.414 16.215 -1.104 1.00 95.44 102 VAL A O 1
ATOM 773 N N . THR A 1 103 ? 0.731 18.150 -1.360 1.00 94.62 103 THR A N 1
ATOM 774 C CA . THR A 1 103 ? -0.269 18.922 -2.123 1.00 94.62 103 THR A CA 1
ATOM 775 C C . THR A 1 103 ? 0.421 19.872 -3.114 1.00 94.62 103 THR A C 1
ATOM 777 O O . THR A 1 103 ? 0.114 21.062 -3.150 1.00 94.62 103 THR A O 1
ATOM 780 N N . SER A 1 104 ? 1.429 19.396 -3.842 1.00 90.62 104 SER A N 1
ATOM 781 C CA . SER A 1 104 ? 2.299 20.218 -4.700 1.00 90.62 104 SER A CA 1
ATOM 782 C C . SER A 1 104 ? 2.454 19.595 -6.084 1.00 90.62 104 SER A C 1
ATOM 784 O O . SER A 1 104 ? 2.425 18.378 -6.207 1.00 90.62 104 SER A O 1
ATOM 786 N N . ASP A 1 105 ? 2.663 20.409 -7.122 1.00 85.88 105 ASP A N 1
ATOM 787 C CA . ASP A 1 105 ? 3.006 19.964 -8.488 1.00 85.88 105 ASP A CA 1
ATOM 788 C C . ASP A 1 105 ? 2.024 18.970 -9.141 1.00 85.88 105 ASP A C 1
ATOM 790 O O . ASP A 1 105 ? 2.404 18.187 -10.018 1.00 85.88 105 ASP A O 1
ATOM 794 N N . GLY A 1 106 ? 0.752 19.007 -8.731 1.00 88.31 106 GLY A N 1
ATOM 795 C CA . GLY A 1 106 ? -0.290 18.070 -9.167 1.00 88.31 106 GLY A CA 1
ATOM 796 C C . GLY A 1 106 ? -0.371 16.783 -8.339 1.00 88.31 106 GLY A C 1
ATOM 797 O O . GLY A 1 106 ? -1.280 15.986 -8.559 1.00 88.31 106 GLY A O 1
ATOM 798 N N . ASP A 1 107 ? 0.523 16.590 -7.366 1.00 94.12 107 ASP A N 1
ATOM 799 C CA . ASP A 1 107 ? 0.463 15.496 -6.399 1.00 94.12 107 ASP A CA 1
ATOM 800 C C . ASP A 1 107 ? -0.424 15.872 -5.206 1.00 94.12 107 ASP A C 1
ATOM 802 O O . ASP A 1 107 ? -0.236 16.914 -4.572 1.00 94.12 107 ASP A O 1
ATOM 806 N N . ARG A 1 108 ? -1.357 14.984 -4.854 1.00 96.75 108 ARG A N 1
ATOM 807 C CA . ARG A 1 108 ? -2.213 15.090 -3.671 1.00 96.75 108 ARG A CA 1
ATOM 808 C C . ARG A 1 108 ? -2.316 13.725 -3.000 1.00 96.75 108 ARG A C 1
ATOM 810 O O . ARG A 1 108 ? -3.055 12.850 -3.444 1.00 96.75 108 ARG A O 1
ATOM 817 N N . TRP A 1 109 ? -1.559 13.530 -1.925 1.00 97.50 109 TRP A N 1
ATOM 818 C CA . TRP A 1 109 ? -1.531 12.256 -1.206 1.00 97.50 109 TRP A CA 1
ATOM 819 C C . TRP A 1 109 ? -1.024 12.398 0.229 1.00 97.50 109 TRP A C 1
ATOM 821 O O . TRP A 1 109 ? -0.346 13.364 0.589 1.00 97.50 109 TRP A O 1
ATOM 831 N N . SER A 1 110 ? -1.356 11.415 1.063 1.00 97.81 110 SER A N 1
ATOM 832 C CA . SER A 1 110 ? -0.884 11.297 2.443 1.00 97.81 110 SER A CA 1
ATOM 833 C C . SER A 1 110 ? -0.243 9.938 2.686 1.00 97.81 110 SER A C 1
ATOM 835 O O . SER A 1 110 ? -0.581 8.967 2.018 1.00 97.81 110 SER A O 1
ATOM 837 N N . LEU A 1 111 ? 0.676 9.860 3.641 1.00 97.50 111 LEU A N 1
ATOM 838 C CA . LEU A 1 111 ? 1.266 8.606 4.093 1.00 97.50 111 LEU A CA 1
ATOM 839 C C . LEU A 1 111 ? 1.323 8.587 5.612 1.00 97.50 111 LEU A C 1
ATOM 841 O O . LEU A 1 111 ? 1.708 9.582 6.230 1.00 97.50 111 LEU A O 1
ATOM 845 N N . MET A 1 112 ? 0.975 7.448 6.198 1.00 97.50 112 MET A N 1
ATOM 846 C CA . MET A 1 112 ? 1.216 7.154 7.604 1.00 97.50 112 MET A CA 1
ATOM 847 C C . MET A 1 112 ? 1.930 5.817 7.732 1.00 97.50 112 MET A C 1
ATOM 849 O O . MET A 1 112 ? 1.414 4.789 7.305 1.00 97.50 112 MET A O 1
ATOM 853 N N . SER A 1 113 ? 3.122 5.857 8.316 1.00 96.25 113 SER A N 1
ATOM 854 C CA . SER A 1 113 ? 3.952 4.682 8.567 1.00 96.25 113 SER A CA 1
ATOM 855 C C . SER A 1 113 ? 3.720 4.228 10.003 1.00 96.25 113 SER A C 1
ATOM 857 O O . SER A 1 113 ? 3.924 5.004 10.947 1.00 96.25 113 SER A O 1
ATOM 859 N N . LEU A 1 114 ? 3.242 2.998 10.153 1.00 95.12 114 LEU A N 1
ATOM 860 C CA . LEU A 1 114 ? 3.003 2.349 11.432 1.00 95.12 114 LEU A CA 1
ATOM 861 C C . LEU A 1 114 ? 4.229 1.522 11.810 1.00 95.12 114 LEU A C 1
ATOM 863 O O . LEU A 1 114 ? 4.700 0.709 11.010 1.00 95.12 114 LEU A O 1
ATOM 867 N N . SER A 1 115 ? 4.740 1.728 13.023 1.00 88.44 115 SER A N 1
ATOM 868 C CA . SER A 1 115 ? 5.936 1.029 13.486 1.00 88.44 115 SER A CA 1
ATOM 869 C C . SER A 1 115 ? 5.639 -0.430 13.815 1.00 88.44 115 SER A C 1
ATOM 871 O O . SER A 1 115 ? 4.681 -0.754 14.521 1.00 88.44 115 SER A O 1
ATOM 873 N N . ASN A 1 116 ? 6.523 -1.313 13.357 1.00 85.94 116 ASN A N 1
ATOM 874 C CA . ASN A 1 116 ? 6.621 -2.669 13.874 1.00 85.94 116 ASN A CA 1
ATOM 875 C C . ASN A 1 116 ? 7.967 -2.831 14.599 1.00 85.94 116 ASN A C 1
ATOM 877 O O . ASN A 1 116 ? 9.008 -2.862 13.939 1.00 85.94 116 ASN A O 1
ATOM 881 N N . PRO A 1 117 ? 7.982 -2.954 15.941 1.00 80.50 117 PRO A N 1
ATOM 882 C CA . PRO A 1 117 ? 9.220 -3.120 16.706 1.00 80.50 117 PRO A CA 1
ATOM 883 C C . PRO A 1 117 ? 10.027 -4.371 16.331 1.00 80.50 117 PRO A C 1
ATOM 885 O O . PRO A 1 117 ? 11.226 -4.416 16.584 1.00 80.50 117 PRO A O 1
ATOM 888 N N . LEU A 1 118 ? 9.387 -5.378 15.724 1.00 78.75 118 LEU A N 1
ATOM 889 C CA . LEU A 1 118 ? 10.037 -6.601 15.238 1.00 78.75 118 LEU A CA 1
ATOM 890 C C . LEU A 1 118 ? 10.612 -6.451 13.814 1.00 78.75 118 LEU A C 1
ATOM 892 O O . LEU A 1 118 ? 11.115 -7.419 13.246 1.00 78.75 118 LEU A O 1
ATOM 896 N N . GLY A 1 119 ? 10.549 -5.245 13.240 1.00 75.38 119 GLY A N 1
ATOM 897 C CA . GLY A 1 119 ? 10.922 -4.943 11.859 1.00 75.38 119 GLY A CA 1
ATOM 898 C C . GLY A 1 119 ? 9.743 -5.046 10.888 1.00 75.38 119 GLY A C 1
ATOM 899 O O . GLY A 1 119 ? 8.708 -5.617 11.213 1.00 75.38 119 GLY A O 1
ATOM 900 N N . ARG A 1 120 ? 9.913 -4.507 9.674 1.00 81.62 120 ARG A N 1
ATOM 901 C CA . ARG A 1 120 ? 8.889 -4.404 8.615 1.00 81.62 120 ARG A CA 1
ATOM 902 C C . ARG A 1 120 ? 7.692 -3.538 8.998 1.00 81.62 120 ARG A C 1
ATOM 904 O O . ARG A 1 120 ? 6.710 -4.017 9.567 1.00 81.62 120 ARG A O 1
ATOM 911 N N . ASN A 1 121 ? 7.788 -2.252 8.684 1.00 91.38 121 ASN A N 1
ATOM 912 C CA . ASN A 1 121 ? 6.729 -1.292 8.958 1.00 91.38 121 ASN A CA 1
ATOM 913 C C . ASN A 1 121 ? 5.540 -1.512 8.018 1.00 91.38 121 ASN A C 1
ATOM 915 O O . ASN A 1 121 ? 5.661 -2.127 6.956 1.00 91.38 121 ASN A O 1
ATOM 919 N N . VAL A 1 122 ? 4.379 -0.992 8.412 1.00 95.38 122 VAL A N 1
ATOM 920 C CA . VAL A 1 122 ? 3.199 -0.942 7.542 1.00 95.38 122 VAL A CA 1
ATOM 921 C C . VAL A 1 122 ? 3.003 0.498 7.100 1.00 95.38 122 VAL A C 1
ATOM 923 O O . VAL A 1 122 ? 2.706 1.364 7.923 1.00 95.38 122 VAL A O 1
ATOM 926 N N . GLU A 1 123 ? 3.148 0.762 5.807 1.00 96.62 123 GLU A N 1
ATOM 927 C CA . GLU A 1 123 ? 2.949 2.090 5.239 1.00 96.62 123 GLU A CA 1
ATOM 928 C C . GLU A 1 123 ? 1.566 2.174 4.595 1.00 96.62 123 GLU A C 1
ATOM 930 O O . GLU A 1 123 ? 1.263 1.490 3.620 1.00 96.62 123 GLU A O 1
ATOM 935 N N . LEU A 1 124 ? 0.706 3.028 5.149 1.00 98.19 124 LEU A N 1
ATOM 936 C CA . LEU A 1 124 ? -0.615 3.311 4.598 1.00 98.19 124 LEU A CA 1
ATOM 937 C C . LEU A 1 124 ? -0.544 4.610 3.801 1.00 98.19 124 LEU A C 1
ATOM 939 O O . LEU A 1 124 ? -0.372 5.693 4.369 1.00 98.19 124 LEU A O 1
ATOM 943 N N . LYS A 1 125 ? -0.676 4.505 2.482 1.00 98.19 125 LYS A N 1
ATOM 944 C CA . LYS A 1 125 ? -0.600 5.619 1.541 1.00 98.19 125 LYS A CA 1
ATOM 945 C C . LYS A 1 125 ? -1.980 5.903 0.959 1.00 98.19 125 LYS A C 1
ATOM 947 O O . LYS A 1 125 ? -2.618 5.015 0.417 1.00 98.19 125 LYS A O 1
ATOM 952 N N . PHE A 1 126 ? -2.434 7.143 1.044 1.00 98.56 126 PHE A N 1
ATOM 953 C CA . PHE A 1 126 ? -3.755 7.592 0.604 1.00 98.56 126 PHE A CA 1
ATOM 954 C C . PHE A 1 126 ? -3.565 8.530 -0.579 1.00 98.56 126 PHE A C 1
ATOM 956 O O . PHE A 1 126 ? -3.046 9.635 -0.405 1.00 98.56 126 PHE A O 1
ATOM 963 N N . VAL A 1 127 ? -3.899 8.067 -1.779 1.00 98.00 127 VAL A N 1
ATOM 964 C CA . VAL A 1 127 ? -3.527 8.710 -3.042 1.00 98.00 127 VAL A CA 1
ATOM 965 C C . VAL A 1 127 ? -4.769 9.233 -3.745 1.00 98.00 127 VAL A C 1
ATOM 967 O O . VAL A 1 127 ? -5.589 8.451 -4.221 1.00 98.00 127 VAL A O 1
ATOM 970 N N . ASP A 1 128 ? -4.863 10.557 -3.851 1.00 97.44 128 ASP A N 1
ATOM 971 C CA . ASP A 1 128 ? -5.824 11.221 -4.730 1.00 97.44 128 ASP A CA 1
ATOM 972 C C . ASP A 1 128 ? -5.225 11.343 -6.131 1.00 97.44 128 ASP A C 1
ATOM 974 O O . ASP A 1 128 ? -5.706 10.714 -7.073 1.00 97.44 128 ASP A O 1
ATOM 978 N N . SER A 1 129 ? -4.079 12.018 -6.228 1.00 95.38 129 SER A N 1
ATOM 979 C CA . SER A 1 129 ? -3.279 12.126 -7.445 1.00 95.38 129 SER A CA 1
ATOM 980 C C . SER A 1 129 ? -1.791 11.937 -7.142 1.00 95.38 129 SER A C 1
ATOM 982 O O . SER A 1 129 ? -1.268 12.426 -6.135 1.00 95.38 129 SER A O 1
ATOM 984 N N . MET A 1 130 ? -1.095 11.205 -8.014 1.00 92.25 130 MET A N 1
ATOM 985 C CA . MET A 1 130 ? 0.343 10.969 -7.908 1.00 92.25 130 MET A CA 1
ATOM 986 C C . MET A 1 130 ? 0.965 10.797 -9.288 1.00 92.25 130 MET A C 1
ATOM 988 O O . MET A 1 130 ? 0.661 9.842 -10.001 1.00 92.25 130 MET A O 1
ATOM 992 N N . ARG A 1 131 ? 1.879 11.700 -9.635 1.00 88.31 131 ARG A N 1
ATOM 993 C CA . ARG A 1 131 ? 2.633 11.664 -10.890 1.00 88.31 131 ARG A CA 1
ATOM 994 C C . ARG A 1 131 ? 3.679 10.556 -10.876 1.00 88.31 131 ARG A C 1
ATOM 996 O O . ARG A 1 131 ? 3.822 9.831 -11.848 1.00 88.31 131 ARG A O 1
ATOM 1003 N N . ARG A 1 132 ? 4.375 10.399 -9.747 1.00 85.12 132 ARG A N 1
ATOM 1004 C CA . ARG A 1 132 ? 5.534 9.504 -9.610 1.00 85.12 132 ARG A CA 1
ATOM 1005 C C . ARG A 1 132 ? 5.160 8.270 -8.809 1.00 85.12 132 ARG A C 1
ATOM 1007 O O . ARG A 1 132 ? 5.152 8.303 -7.580 1.00 85.12 132 ARG A O 1
ATOM 1014 N N . GLN A 1 133 ? 4.808 7.200 -9.510 1.00 84.81 133 GLN A N 1
ATOM 1015 C CA . GLN A 1 133 ? 4.300 5.980 -8.880 1.00 84.81 133 GLN A CA 1
ATOM 1016 C C . GLN A 1 133 ? 5.352 4.868 -8.739 1.00 84.81 133 GLN A C 1
ATOM 1018 O O . GLN A 1 133 ? 5.099 3.910 -8.011 1.00 84.81 133 GLN A O 1
ATOM 1023 N N . PHE A 1 134 ? 6.520 5.003 -9.377 1.00 90.19 134 PHE A N 1
ATOM 1024 C CA . PHE A 1 134 ? 7.640 4.058 -9.289 1.00 90.19 134 PHE A CA 1
ATOM 1025 C C . PHE A 1 134 ? 8.990 4.764 -9.477 1.00 90.19 134 PHE A C 1
ATOM 1027 O O . PHE A 1 134 ? 9.037 5.906 -9.933 1.00 90.19 134 PHE A O 1
ATOM 1034 N N . GLU A 1 135 ? 10.081 4.069 -9.145 1.00 90.69 135 GLU A N 1
ATOM 1035 C CA . GLU A 1 135 ? 11.451 4.526 -9.432 1.00 90.69 135 GLU A CA 1
ATOM 1036 C C . GLU A 1 135 ? 12.149 3.588 -10.422 1.00 90.69 135 GLU A C 1
ATOM 1038 O O . GLU A 1 135 ? 12.749 4.047 -11.397 1.00 90.69 135 GLU A O 1
ATOM 1043 N N . PHE A 1 136 ? 12.004 2.273 -10.222 1.00 93.31 136 PHE A N 1
ATOM 1044 C CA . PHE A 1 136 ? 12.531 1.236 -11.104 1.00 93.31 136 PHE A CA 1
ATOM 1045 C C . PHE A 1 136 ? 11.446 0.212 -11.449 1.00 93.31 136 PHE A C 1
ATOM 1047 O O . PHE A 1 136 ? 10.514 -0.036 -10.692 1.00 93.31 136 PHE A O 1
ATOM 1054 N N . SER A 1 137 ? 11.572 -0.439 -12.601 1.00 94.38 137 SER A N 1
ATOM 1055 C CA . SER A 1 137 ? 10.608 -1.453 -13.058 1.00 94.38 137 SER A CA 1
ATOM 1056 C C . SER A 1 137 ? 10.351 -2.561 -12.027 1.00 94.38 137 SER A C 1
ATOM 1058 O O . SER A 1 137 ? 9.205 -2.961 -11.836 1.00 94.38 137 SER A O 1
ATOM 1060 N N . VAL A 1 138 ? 11.384 -2.995 -11.300 1.00 91.81 138 VAL A N 1
ATOM 1061 C CA . VAL A 1 138 ? 11.309 -4.052 -10.275 1.00 91.81 138 VAL A CA 1
ATOM 1062 C C . VAL A 1 138 ? 10.482 -3.686 -9.035 1.00 91.81 138 VAL A C 1
ATOM 1064 O O . VAL A 1 138 ? 10.118 -4.579 -8.271 1.00 91.81 138 VAL A O 1
ATOM 1067 N N . ASP A 1 139 ? 10.169 -2.402 -8.835 1.00 88.12 139 ASP A N 1
ATOM 1068 C CA . ASP A 1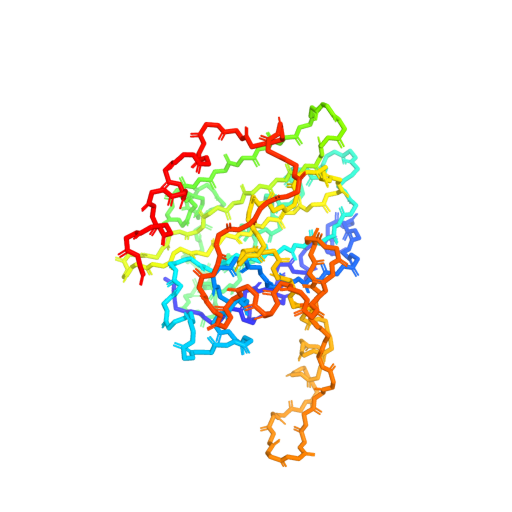 139 ? 9.350 -1.881 -7.728 1.00 88.12 139 ASP A CA 1
ATOM 1069 C C . ASP A 1 139 ? 8.028 -1.250 -8.185 1.00 88.12 139 ASP A C 1
ATOM 1071 O O . ASP A 1 139 ? 7.331 -0.611 -7.401 1.00 88.12 139 ASP A O 1
ATOM 1075 N N . SER A 1 140 ? 7.672 -1.451 -9.454 1.00 94.06 140 SER A N 1
ATOM 1076 C CA . SER A 1 140 ? 6.509 -0.826 -10.088 1.00 94.06 140 SER A CA 1
ATOM 1077 C C . SER A 1 140 ? 5.210 -1.627 -9.969 1.00 94.06 140 SER A C 1
ATOM 1079 O O . SER A 1 140 ? 4.200 -1.249 -10.566 1.00 94.06 140 SER A O 1
ATOM 1081 N N . PHE A 1 141 ? 5.226 -2.762 -9.272 1.00 96.38 141 PHE A N 1
ATOM 1082 C CA . PHE A 1 141 ? 4.090 -3.675 -9.225 1.00 96.38 141 PHE A CA 1
ATOM 1083 C C . PHE A 1 141 ? 3.072 -3.261 -8.172 1.00 96.38 141 PHE A C 1
ATOM 1085 O O . PHE A 1 141 ? 3.410 -3.060 -7.010 1.00 96.38 141 PHE A O 1
ATOM 1092 N N . GLN A 1 142 ? 1.805 -3.219 -8.570 1.00 97.25 142 GLN A N 1
ATOM 1093 C CA . GLN A 1 142 ? 0.680 -2.974 -7.681 1.00 97.25 142 GLN A CA 1
ATOM 1094 C C . GLN A 1 142 ? -0.351 -4.084 -7.853 1.00 97.25 142 GLN A C 1
ATOM 1096 O O . GLN A 1 142 ? -0.818 -4.329 -8.961 1.00 97.25 142 GLN A O 1
ATOM 1101 N N . ILE A 1 143 ? -0.721 -4.755 -6.766 1.00 98.19 143 ILE A N 1
ATOM 1102 C CA . ILE A 1 143 ? -1.721 -5.829 -6.796 1.00 98.19 143 ILE A CA 1
ATOM 1103 C C . ILE A 1 143 ? -3.012 -5.305 -6.177 1.00 98.19 143 ILE A C 1
ATOM 1105 O O . ILE A 1 143 ? -3.014 -4.897 -5.014 1.00 98.19 143 ILE A O 1
ATOM 1109 N N . LEU A 1 144 ? -4.100 -5.309 -6.947 1.00 98.06 144 LEU A N 1
ATOM 1110 C CA . LEU A 1 144 ? -5.416 -4.871 -6.492 1.00 98.06 144 LEU A CA 1
ATOM 1111 C C . LEU A 1 144 ? -5.971 -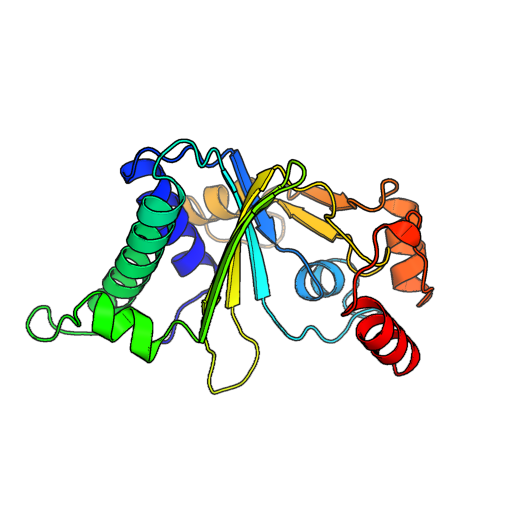5.874 -5.477 1.00 98.06 144 LEU A C 1
ATOM 1113 O O . LEU A 1 144 ? -6.123 -7.057 -5.769 1.00 98.06 144 LEU A O 1
ATOM 1117 N N . LEU A 1 145 ? -6.307 -5.393 -4.284 1.00 98.12 145 LEU A N 1
ATOM 1118 C CA . LEU A 1 145 ? -6.776 -6.223 -3.176 1.00 98.12 145 LEU A CA 1
ATOM 1119 C C . LEU A 1 145 ? -8.301 -6.337 -3.113 1.00 98.12 145 LEU A C 1
ATOM 1121 O O . LEU A 1 145 ? -8.799 -7.190 -2.389 1.00 98.12 145 LEU A O 1
ATOM 1125 N N . ASP A 1 146 ? -9.050 -5.515 -3.848 1.00 97.12 146 ASP A N 1
ATOM 1126 C CA . ASP A 1 146 ? -10.509 -5.396 -3.722 1.00 97.12 146 ASP A CA 1
ATOM 1127 C C . ASP A 1 146 ? -11.252 -6.732 -3.862 1.00 97.12 146 ASP A C 1
ATOM 1129 O O . ASP A 1 146 ? -12.010 -7.101 -2.962 1.00 97.12 146 ASP A O 1
ATOM 1133 N N . SER A 1 147 ? -10.975 -7.500 -4.920 1.00 96.50 147 SER A N 1
ATOM 1134 C CA . SER A 1 147 ? -11.576 -8.826 -5.126 1.00 96.50 147 SER A CA 1
ATOM 1135 C C . SER A 1 147 ? -11.242 -9.795 -3.989 1.00 96.50 147 SER A C 1
ATOM 1137 O O . SER A 1 147 ? -12.092 -10.574 -3.563 1.00 96.50 147 SER A O 1
ATOM 1139 N N . LEU A 1 148 ? -10.009 -9.733 -3.475 1.00 96.81 148 LEU A N 1
ATOM 1140 C CA . LEU A 1 148 ? -9.545 -10.591 -2.387 1.00 96.81 148 LEU A CA 1
ATOM 1141 C C . LEU A 1 148 ? -10.192 -10.216 -1.052 1.00 96.81 148 LEU A C 1
ATOM 1143 O O . LEU A 1 148 ? -10.635 -11.094 -0.315 1.00 96.81 148 LEU A O 1
ATOM 1147 N N . LEU A 1 149 ? -10.260 -8.922 -0.740 1.00 95.44 149 LEU A N 1
ATOM 1148 C CA . LEU A 1 149 ? -10.884 -8.418 0.478 1.00 95.44 149 LEU A CA 1
ATOM 1149 C C . LEU A 1 149 ? -12.374 -8.761 0.501 1.00 95.44 149 LEU A C 1
ATOM 1151 O O . LEU A 1 149 ? -12.839 -9.277 1.512 1.00 95.44 149 LEU A O 1
ATOM 1155 N N . LEU A 1 150 ? -13.087 -8.546 -0.611 1.00 94.25 150 LEU A N 1
ATOM 1156 C CA . LEU A 1 150 ? -14.505 -8.889 -0.732 1.00 94.25 150 LEU A CA 1
ATOM 1157 C C . LEU A 1 150 ? -14.736 -10.396 -0.573 1.00 94.25 150 LEU A C 1
ATOM 1159 O O . LEU A 1 150 ? -15.590 -10.813 0.203 1.00 94.25 150 LEU A O 1
ATOM 1163 N N . PHE A 1 151 ? -13.946 -11.223 -1.262 1.00 95.69 151 PHE A N 1
ATOM 1164 C CA . PHE A 1 151 ? -14.061 -12.677 -1.162 1.00 95.69 151 PHE A CA 1
ATOM 1165 C C . PHE A 1 151 ? -13.869 -13.169 0.277 1.00 95.69 151 PHE A C 1
ATOM 1167 O O . PHE A 1 151 ? -14.658 -13.974 0.766 1.00 95.69 151 PHE A O 1
ATOM 1174 N N . LEU A 1 152 ? -12.861 -12.641 0.979 1.00 93.19 152 LEU A N 1
ATOM 1175 C CA . LEU A 1 152 ? -12.545 -13.015 2.359 1.00 93.19 152 LEU A CA 1
ATOM 1176 C C . LEU A 1 152 ? -13.586 -12.550 3.388 1.00 93.19 152 LEU A C 1
ATOM 1178 O O . LEU A 1 152 ? -13.555 -13.037 4.520 1.00 93.19 152 LEU A O 1
ATOM 1182 N N . GLU A 1 153 ? -14.484 -11.625 3.036 1.00 90.69 153 GLU A N 1
ATOM 1183 C CA . GLU A 1 153 ? -15.656 -11.302 3.859 1.00 90.69 153 GLU A CA 1
ATOM 1184 C C . GLU A 1 153 ? -16.754 -12.371 3.736 1.00 90.69 153 GLU A C 1
ATOM 1186 O O . GLU A 1 153 ? -17.541 -12.542 4.667 1.00 90.69 153 GLU A O 1
ATOM 1191 N N . CYS A 1 154 ? -16.795 -13.111 2.624 1.00 91.19 154 CYS A N 1
ATOM 1192 C CA . CYS A 1 154 ? -17.842 -14.089 2.331 1.00 91.19 154 CYS A CA 1
ATOM 1193 C C . CYS A 1 154 ? -17.415 -15.540 2.578 1.00 91.19 154 CYS A C 1
ATOM 1195 O O . CYS A 1 154 ? -18.243 -16.348 2.998 1.00 91.19 154 CYS A O 1
ATOM 1197 N N . ALA A 1 155 ? -16.158 -15.895 2.297 1.00 92.06 155 ALA A N 1
ATOM 1198 C CA . ALA A 1 155 ? -15.704 -17.280 2.346 1.00 92.06 155 ALA A CA 1
ATOM 1199 C C . ALA A 1 155 ? -14.189 -17.420 2.614 1.00 92.06 155 ALA A C 1
ATOM 1201 O O . ALA A 1 155 ? -13.407 -16.514 2.309 1.00 92.06 155 ALA A O 1
ATOM 1202 N N . PRO A 1 156 ? -13.739 -18.556 3.184 1.00 92.19 156 PRO A N 1
ATOM 1203 C CA . PRO A 1 156 ? -12.316 -18.867 3.295 1.00 92.19 156 PRO A CA 1
ATOM 1204 C C . PRO A 1 156 ? -11.717 -19.244 1.930 1.00 92.19 156 PRO A C 1
ATOM 1206 O O . PRO A 1 156 ? -12.402 -19.799 1.074 1.00 92.19 156 PRO A O 1
ATOM 1209 N N . LEU A 1 157 ? -10.419 -18.981 1.747 1.00 93.69 157 LEU A N 1
ATOM 1210 C CA . LEU A 1 157 ? -9.664 -19.462 0.584 1.00 93.69 157 LEU A CA 1
ATOM 1211 C C . LEU A 1 157 ? -9.445 -20.974 0.682 1.00 93.69 157 LEU A C 1
ATOM 1213 O O . LEU A 1 157 ? -9.096 -21.477 1.752 1.00 93.69 157 LEU A O 1
ATOM 1217 N N . ALA A 1 158 ? -9.574 -21.669 -0.443 1.00 94.25 158 ALA A N 1
ATOM 1218 C CA . ALA A 1 158 ? -9.169 -23.062 -0.587 1.00 94.25 158 ALA A CA 1
ATOM 1219 C C . ALA A 1 158 ? -8.581 -23.316 -1.983 1.00 94.25 158 ALA A C 1
ATOM 1221 O O . ALA A 1 158 ? -8.690 -22.485 -2.886 1.00 94.25 158 ALA A O 1
ATOM 1222 N N . GLU A 1 159 ? -7.928 -24.462 -2.161 1.00 93.31 159 GLU A N 1
ATOM 1223 C CA . GLU A 1 159 ? -7.422 -24.883 -3.467 1.00 93.31 159 GLU A CA 1
ATOM 1224 C C . GLU A 1 159 ? -8.578 -24.977 -4.475 1.00 93.31 159 GLU A C 1
ATOM 1226 O O . GLU A 1 159 ? -9.631 -25.538 -4.183 1.00 93.31 159 GLU A O 1
ATOM 1231 N N . GLY A 1 160 ? -8.419 -24.344 -5.639 1.00 93.69 160 GLY A N 1
ATOM 1232 C CA . GLY A 1 160 ? -9.490 -24.211 -6.634 1.00 93.69 160 GLY A CA 1
ATOM 1233 C C . GLY A 1 160 ? -10.657 -23.294 -6.229 1.00 93.69 160 GLY A C 1
ATOM 1234 O O . GLY A 1 160 ? -11.588 -23.129 -7.012 1.00 93.69 160 GLY A O 1
ATOM 1235 N N . PHE A 1 161 ? -10.617 -22.674 -5.045 1.00 95.44 161 PHE A N 1
ATOM 1236 C CA . PHE A 1 161 ? -11.652 -21.773 -4.539 1.00 95.44 161 PHE A CA 1
ATOM 1237 C C . PHE A 1 161 ? -11.032 -20.475 -4.007 1.00 95.44 161 PHE A C 1
ATOM 1239 O O . PHE A 1 161 ? -10.814 -20.275 -2.808 1.00 95.44 161 PHE A O 1
ATOM 1246 N N . TYR A 1 162 ? -10.717 -19.588 -4.946 1.00 95.81 162 TYR A N 1
ATOM 1247 C CA . TYR A 1 162 ? -10.092 -18.294 -4.704 1.00 95.81 162 TYR A CA 1
ATOM 1248 C C . TYR A 1 162 ? -10.563 -17.270 -5.749 1.00 95.81 162 TYR A C 1
ATOM 1250 O O . TYR A 1 162 ? -10.948 -17.652 -6.858 1.00 95.81 162 TYR A O 1
ATOM 1258 N N . PRO A 1 163 ? -10.556 -15.965 -5.426 1.00 96.88 163 PRO A N 1
ATOM 1259 C CA . PRO A 1 163 ? -10.961 -14.934 -6.369 1.00 96.88 163 PRO A CA 1
ATOM 1260 C C . PRO A 1 163 ? -9.877 -14.700 -7.423 1.00 96.88 163 PRO A C 1
ATOM 1262 O O . PRO A 1 163 ? -8.687 -14.912 -7.182 1.00 96.88 163 PRO A O 1
ATOM 1265 N N . THR A 1 164 ? -10.273 -14.166 -8.575 1.00 96.38 164 THR A N 1
ATOM 1266 C CA . THR A 1 164 ? -9.318 -13.583 -9.520 1.00 96.38 164 THR A CA 1
ATOM 1267 C C . THR A 1 164 ? -8.778 -12.271 -8.952 1.00 96.38 164 THR A C 1
ATOM 1269 O O . THR A 1 164 ? -9.541 -11.365 -8.611 1.00 96.38 164 THR A O 1
ATOM 1272 N N . VAL A 1 165 ? -7.452 -12.171 -8.863 1.00 96.88 165 VAL A N 1
ATOM 1273 C CA . VAL A 1 165 ? -6.725 -10.992 -8.378 1.00 96.88 165 VAL A CA 1
ATOM 1274 C C . VAL A 1 165 ? -5.915 -10.413 -9.533 1.00 96.88 165 VAL A C 1
ATO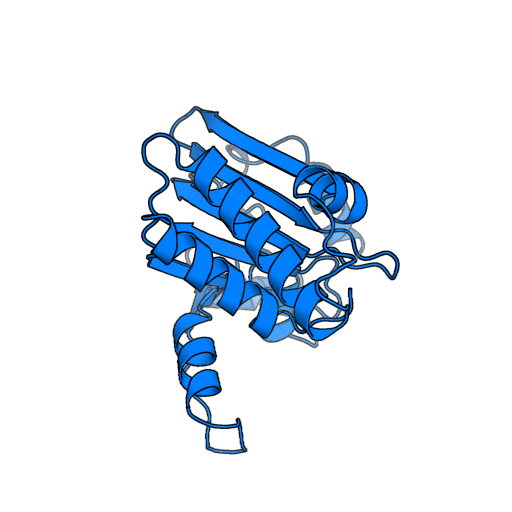M 1276 O O . VAL A 1 165 ? -5.278 -11.156 -10.277 1.00 96.88 165 VAL A O 1
ATOM 1279 N N . VAL A 1 166 ? -5.950 -9.090 -9.690 1.00 97.19 166 VAL A N 1
ATOM 1280 C CA . VAL A 1 166 ? -5.267 -8.384 -10.781 1.00 97.19 166 VAL A CA 1
ATOM 1281 C C . VAL A 1 166 ? -4.003 -7.721 -10.248 1.00 97.19 166 VAL A C 1
ATOM 1283 O O . VAL A 1 166 ? -4.033 -7.057 -9.213 1.00 97.19 166 VAL A O 1
ATOM 1286 N N . ALA A 1 167 ? -2.901 -7.890 -10.973 1.00 96.62 167 ALA A N 1
ATOM 1287 C CA . ALA A 1 167 ? -1.658 -7.172 -10.747 1.00 96.62 167 ALA A CA 1
ATOM 1288 C C . ALA A 1 167 ? -1.351 -6.279 -11.951 1.00 96.62 167 ALA A C 1
ATOM 1290 O O . ALA A 1 167 ? -1.523 -6.681 -13.099 1.00 96.62 167 ALA A O 1
ATOM 1291 N N . GLU A 1 168 ? -0.877 -5.073 -11.674 1.00 96.19 168 GLU A N 1
ATOM 1292 C CA . GLU A 1 168 ? -0.519 -4.063 -12.661 1.00 96.19 168 GLU A CA 1
ATOM 1293 C C . GLU A 1 168 ? 0.928 -3.622 -12.447 1.00 96.19 168 GLU A C 1
ATOM 1295 O O . GLU A 1 168 ? 1.489 -3.760 -11.359 1.00 96.19 168 GLU A O 1
ATOM 1300 N N . SER A 1 169 ? 1.541 -3.073 -13.494 1.00 95.94 169 SER A N 1
ATOM 1301 C CA . SER A 1 169 ? 2.864 -2.464 -13.416 1.00 95.94 169 SER A CA 1
ATOM 1302 C C . SER A 1 169 ? 2.767 -1.019 -13.875 1.00 95.94 169 SER A C 1
ATOM 1304 O O . SER A 1 169 ? 2.513 -0.745 -15.050 1.00 95.94 169 SER A O 1
ATOM 1306 N N . VAL A 1 170 ? 3.019 -0.086 -12.958 1.00 94.38 170 VAL A N 1
ATOM 1307 C CA . VAL A 1 170 ? 3.025 1.352 -13.271 1.00 94.38 170 VAL A CA 1
ATOM 1308 C C . VAL A 1 170 ? 4.264 1.782 -14.066 1.00 94.38 170 VAL A C 1
ATOM 1310 O O . VAL A 1 170 ? 4.337 2.925 -14.500 1.00 94.38 170 VAL A O 1
ATOM 1313 N N . TYR A 1 171 ? 5.203 0.862 -14.331 1.00 93.94 171 TYR A N 1
ATOM 1314 C CA . TYR A 1 171 ? 6.285 1.039 -15.309 1.00 93.94 171 TYR A CA 1
ATOM 1315 C C . TYR A 1 171 ? 5.755 1.123 -16.754 1.00 93.94 171 TYR A C 1
ATOM 1317 O O . TYR A 1 171 ? 6.407 1.684 -17.637 1.00 93.94 171 TYR A O 1
ATOM 1325 N N . GLY A 1 172 ? 4.560 0.574 -16.999 1.00 91.19 172 GLY A N 1
ATOM 1326 C CA . GLY A 1 172 ? 3.824 0.668 -18.258 1.00 91.19 172 GLY A CA 1
ATOM 1327 C C . GLY A 1 172 ? 3.611 -0.681 -18.946 1.00 91.19 172 GLY A C 1
ATOM 1328 O O . GLY A 1 172 ? 2.494 -0.976 -19.353 1.00 91.19 172 GLY A O 1
ATOM 1329 N N . ASN A 1 173 ? 4.646 -1.522 -19.063 1.00 94.50 173 ASN A N 1
ATOM 1330 C CA . ASN A 1 173 ? 4.515 -2.878 -19.613 1.00 94.50 173 ASN A CA 1
ATOM 1331 C C . ASN A 1 173 ? 4.763 -3.927 -18.520 1.00 94.50 173 ASN A C 1
ATOM 1333 O O . ASN A 1 173 ? 5.883 -4.079 -18.034 1.00 94.50 173 ASN A O 1
ATOM 1337 N N . PHE A 1 174 ? 3.709 -4.664 -18.161 1.00 95.75 174 PHE A N 1
ATOM 1338 C CA . PHE A 1 174 ? 3.753 -5.675 -17.104 1.00 95.75 174 PHE A CA 1
ATOM 1339 C C . PHE A 1 174 ? 4.722 -6.821 -17.415 1.00 95.75 174 PHE A C 1
ATOM 1341 O O . PHE A 1 174 ? 5.553 -7.163 -16.579 1.00 95.75 174 PHE A O 1
ATOM 1348 N N . ALA A 1 175 ? 4.662 -7.383 -18.626 1.00 95.88 175 ALA A N 1
ATOM 1349 C CA . ALA A 1 175 ? 5.520 -8.498 -19.021 1.00 95.88 175 ALA A CA 1
ATOM 1350 C C . ALA A 1 175 ? 7.004 -8.095 -19.050 1.00 95.88 175 ALA A C 1
ATOM 1352 O O . ALA A 1 175 ? 7.869 -8.862 -18.628 1.00 95.88 175 ALA A O 1
ATOM 1353 N N . GLU A 1 176 ? 7.297 -6.872 -19.496 1.00 96.56 176 GLU A N 1
ATOM 1354 C CA . GLU A 1 176 ? 8.646 -6.307 -19.467 1.00 96.56 176 GLU A CA 1
ATOM 1355 C C . GLU A 1 176 ? 9.151 -6.135 -18.027 1.00 96.56 176 GLU A C 1
ATOM 1357 O O . GLU A 1 176 ? 10.245 -6.594 -17.704 1.00 96.56 176 GLU A O 1
ATOM 1362 N N . ALA A 1 177 ? 8.338 -5.563 -17.133 1.00 95.81 177 ALA A N 1
ATOM 1363 C CA . ALA A 1 177 ? 8.697 -5.434 -15.723 1.00 95.81 177 ALA A CA 1
ATOM 1364 C C . ALA A 1 177 ? 8.924 -6.805 -15.060 1.00 95.81 177 ALA A C 1
ATOM 1366 O O . ALA A 1 177 ? 9.883 -6.969 -14.305 1.00 95.81 177 ALA A O 1
ATOM 1367 N N . CYS A 1 178 ? 8.102 -7.817 -15.366 1.00 95.12 178 CYS A N 1
ATOM 1368 C CA . CYS A 1 178 ? 8.307 -9.191 -14.891 1.00 95.12 178 CYS A CA 1
ATOM 1369 C C . CYS A 1 178 ? 9.613 -9.798 -15.421 1.00 95.12 178 CYS A C 1
ATOM 1371 O O . CYS A 1 178 ? 10.339 -10.459 -14.676 1.00 95.12 178 CYS A O 1
ATOM 1373 N N . SER A 1 179 ? 9.952 -9.543 -16.688 1.00 95.69 179 SER A N 1
ATOM 1374 C CA . SER A 1 179 ? 11.239 -9.942 -17.266 1.00 95.69 179 SER A CA 1
ATOM 1375 C C . SER A 1 179 ? 12.403 -9.286 -16.520 1.00 95.69 179 SER A C 1
ATOM 1377 O O . SER A 1 179 ? 13.339 -9.978 -16.119 1.00 95.69 179 SER A O 1
ATOM 1379 N N . HIS A 1 180 ? 12.319 -7.982 -16.234 1.00 95.62 180 HIS A N 1
ATOM 1380 C CA . HIS A 1 180 ? 13.328 -7.285 -15.435 1.00 95.62 180 HIS A CA 1
ATOM 1381 C C . HIS A 1 180 ? 13.459 -7.872 -14.030 1.00 95.62 180 HIS A C 1
ATOM 1383 O O . HIS A 1 180 ? 14.577 -8.118 -13.582 1.00 95.62 180 HIS A O 1
ATOM 1389 N N . LEU A 1 181 ? 12.337 -8.169 -13.368 1.00 93.50 181 LEU A N 1
ATOM 1390 C CA . LEU A 1 181 ? 12.324 -8.785 -12.044 1.00 93.50 181 LEU A CA 1
ATOM 1391 C C . LEU A 1 181 ? 13.005 -10.161 -12.056 1.00 93.50 181 LEU A C 1
ATOM 1393 O O . LEU A 1 181 ? 13.931 -10.390 -11.285 1.00 93.50 181 LEU A O 1
ATOM 1397 N N . SER A 1 182 ? 12.608 -11.046 -12.975 1.00 91.75 182 SER A N 1
ATOM 1398 C CA . SER A 1 182 ? 13.160 -12.407 -13.083 1.00 91.75 182 SER A CA 1
ATOM 1399 C C . SER A 1 182 ? 14.655 -12.436 -13.422 1.00 91.75 182 SER A C 1
ATOM 1401 O O . SER A 1 182 ? 15.387 -13.294 -12.934 1.00 91.75 182 SER A O 1
ATOM 1403 N N . ARG A 1 183 ? 15.126 -11.477 -14.227 1.00 92.50 183 ARG A N 1
ATOM 1404 C CA . ARG A 1 183 ? 16.521 -11.379 -14.683 1.00 92.50 183 ARG A CA 1
ATOM 1405 C C . ARG A 1 183 ? 17.381 -10.445 -13.831 1.00 92.50 183 ARG A C 1
ATOM 1407 O O . ARG A 1 183 ? 18.535 -10.223 -14.187 1.00 92.50 183 ARG A O 1
ATOM 1414 N N . ARG A 1 184 ? 16.832 -9.890 -12.742 1.00 91.12 184 ARG A N 1
ATOM 1415 C CA . ARG A 1 184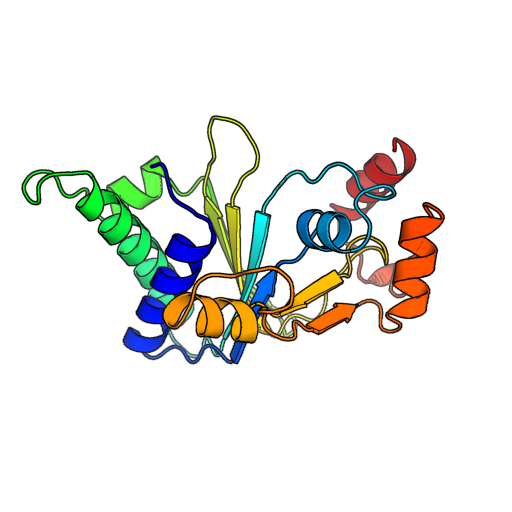 ? 17.491 -8.905 -11.863 1.00 91.12 184 ARG A CA 1
ATOM 1416 C C . ARG A 1 184 ? 18.041 -7.689 -12.621 1.00 91.12 184 ARG A C 1
ATOM 1418 O O . ARG A 1 184 ? 19.145 -7.220 -12.364 1.00 91.12 184 ARG A O 1
ATOM 1425 N N . LEU A 1 185 ? 17.271 -7.181 -13.581 1.00 94.69 185 LEU A N 1
ATOM 1426 C CA . LEU A 1 185 ? 17.633 -5.999 -14.361 1.00 94.69 185 LEU A CA 1
ATOM 1427 C C . LEU A 1 185 ? 17.141 -4.730 -13.664 1.00 94.69 185 LEU A C 1
ATOM 1429 O O . LEU A 1 185 ? 15.978 -4.626 -13.275 1.00 94.69 185 LEU A O 1
ATOM 1433 N N . ILE A 1 186 ? 18.019 -3.734 -13.559 1.00 94.56 186 ILE A N 1
ATOM 1434 C CA . ILE A 1 186 ? 17.671 -2.408 -13.051 1.00 94.56 186 ILE A CA 1
ATOM 1435 C C . ILE A 1 186 ? 17.338 -1.517 -14.245 1.00 94.56 186 ILE A C 1
ATOM 1437 O O . ILE A 1 186 ? 18.216 -1.157 -15.025 1.00 94.56 186 ILE A O 1
ATOM 1441 N N . ALA A 1 187 ? 16.064 -1.160 -14.390 1.00 95.00 187 ALA A N 1
ATOM 1442 C CA . ALA A 1 187 ? 15.590 -0.317 -15.484 1.00 95.00 187 ALA A CA 1
ATOM 1443 C C . ALA A 1 187 ? 14.602 0.738 -14.984 1.00 95.00 187 ALA A C 1
ATOM 1445 O O . ALA A 1 187 ? 13.750 0.443 -14.144 1.00 95.00 187 ALA A O 1
ATOM 1446 N N . THR A 1 188 ? 14.686 1.943 -15.545 1.00 93.81 188 THR A N 1
ATOM 1447 C CA . THR A 1 188 ? 13.755 3.059 -15.332 1.00 93.81 188 THR A CA 1
ATOM 1448 C C . THR A 1 188 ? 13.478 3.747 -16.671 1.00 93.81 188 THR A C 1
ATOM 1450 O O . THR A 1 188 ? 14.319 3.693 -17.566 1.00 93.81 188 THR A O 1
ATOM 1453 N N . ARG A 1 189 ? 12.290 4.338 -16.839 1.00 89.50 189 ARG A N 1
ATOM 1454 C CA . ARG A 1 189 ? 11.902 5.079 -18.058 1.00 89.50 189 ARG A CA 1
ATOM 1455 C C . ARG A 1 189 ? 11.984 6.594 -17.881 1.00 89.50 189 ARG A C 1
ATOM 1457 O O . ARG A 1 189 ? 12.202 7.289 -18.865 1.00 89.50 189 ARG A O 1
ATOM 1464 N N . ASN A 1 190 ? 11.864 7.067 -16.640 1.00 84.12 190 ASN A N 1
ATOM 1465 C CA . ASN A 1 190 ? 11.743 8.484 -16.305 1.00 84.12 190 ASN A CA 1
ATOM 1466 C C . ASN A 1 190 ? 12.847 8.870 -15.298 1.00 84.12 190 ASN A C 1
ATOM 1468 O O . ASN A 1 190 ? 12.545 9.194 -14.143 1.00 84.12 190 ASN A O 1
ATOM 1472 N N . PRO A 1 191 ? 14.142 8.764 -15.661 1.00 88.88 191 PRO A N 1
ATOM 1473 C CA . PRO A 1 191 ? 15.240 9.067 -14.741 1.00 88.88 191 PRO A CA 1
ATOM 1474 C C . PRO A 1 191 ? 15.182 10.504 -14.193 1.00 88.88 191 PRO A C 1
ATOM 1476 O O . PRO A 1 191 ? 15.589 10.743 -13.059 1.00 88.88 191 PRO A O 1
ATOM 1479 N N . GLU A 1 192 ? 14.628 11.449 -14.951 1.00 88.44 192 GLU A N 1
ATOM 1480 C CA . GLU A 1 192 ? 14.396 12.840 -14.550 1.00 88.44 192 GLU A CA 1
ATOM 1481 C C . GLU A 1 192 ? 13.367 13.001 -13.418 1.00 88.44 192 GLU A C 1
ATOM 1483 O O . GLU A 1 192 ? 13.346 14.020 -12.724 1.00 88.44 192 GLU A O 1
ATOM 1488 N N . GLU A 1 193 ? 12.514 11.998 -13.194 1.00 85.50 193 GLU A N 1
ATOM 1489 C CA . GLU A 1 193 ? 11.523 12.008 -12.118 1.00 85.50 193 GLU A CA 1
ATOM 1490 C C . GLU A 1 193 ? 12.060 11.415 -10.807 1.00 85.50 193 GLU A C 1
ATOM 1492 O O . GLU A 1 193 ? 11.438 11.592 -9.750 1.00 85.50 193 GLU A O 1
ATOM 1497 N N . ILE A 1 194 ? 13.236 10.784 -10.833 1.00 84.88 194 ILE A N 1
ATOM 1498 C CA . ILE A 1 194 ? 13.881 10.215 -9.651 1.00 84.88 194 ILE A CA 1
ATOM 1499 C C . ILE A 1 194 ? 14.373 11.344 -8.729 1.00 84.88 194 ILE A C 1
ATOM 1501 O O . ILE A 1 194 ? 15.075 12.265 -9.143 1.00 84.88 194 ILE A O 1
ATOM 1505 N N . ARG A 1 195 ? 13.992 11.289 -7.445 1.00 82.69 195 ARG A N 1
ATOM 1506 C CA . ARG A 1 195 ? 14.431 12.247 -6.406 1.00 82.69 195 ARG A CA 1
ATOM 1507 C C . ARG A 1 195 ? 15.534 11.646 -5.528 1.00 82.69 195 ARG A C 1
ATOM 1509 O O . ARG A 1 195 ? 15.958 10.518 -5.739 1.00 82.69 195 ARG A O 1
ATOM 1516 N N . GLY A 1 196 ? 15.980 12.395 -4.515 1.00 74.75 196 GLY A N 1
ATOM 1517 C CA . GLY A 1 196 ? 17.172 12.089 -3.708 1.00 74.75 196 GLY A CA 1
ATOM 1518 C C . GLY A 1 196 ? 17.279 10.670 -3.123 1.00 74.75 196 GLY A C 1
ATOM 1519 O O . GLY A 1 196 ? 18.392 10.201 -2.914 1.00 74.75 196 GLY A O 1
ATOM 1520 N N . GLY A 1 197 ? 16.167 9.955 -2.910 1.00 85.19 197 GLY A N 1
ATOM 1521 C CA . GLY A 1 197 ? 16.187 8.552 -2.467 1.00 85.19 197 GLY A CA 1
ATOM 1522 C C . GLY A 1 197 ? 16.626 7.539 -3.535 1.00 85.19 197 GLY A C 1
ATOM 1523 O O . GLY A 1 197 ? 17.074 6.446 -3.189 1.00 85.19 197 GLY A O 1
ATOM 1524 N N . GLY A 1 198 ? 16.563 7.896 -4.819 1.00 89.19 198 GLY A N 1
ATOM 1525 C CA . GLY A 1 198 ? 16.759 6.948 -5.914 1.00 89.19 198 GLY A CA 1
ATOM 1526 C C . GLY A 1 198 ? 18.184 6.434 -6.069 1.00 89.19 198 GLY A C 1
ATOM 1527 O O . GLY A 1 198 ? 18.362 5.273 -6.422 1.00 89.19 198 GLY A O 1
ATOM 1528 N N . LEU A 1 199 ? 19.207 7.235 -5.739 1.00 91.19 199 LEU A N 1
ATOM 1529 C CA . LEU A 1 199 ? 20.593 6.747 -5.727 1.00 91.19 199 LEU A CA 1
ATOM 1530 C C . LEU A 1 199 ? 20.784 5.658 -4.663 1.00 91.19 199 LEU A C 1
ATOM 1532 O O . LEU A 1 199 ? 21.392 4.628 -4.934 1.00 91.19 199 LEU A O 1
ATOM 1536 N N . LEU A 1 200 ? 20.232 5.857 -3.463 1.00 91.94 200 LEU A N 1
ATOM 1537 C CA . LEU A 1 200 ? 20.312 4.860 -2.393 1.00 91.94 200 LEU A CA 1
ATOM 1538 C C . LEU A 1 200 ? 19.558 3.584 -2.774 1.00 91.94 200 LEU A C 1
ATOM 1540 O O . LEU A 1 200 ? 20.050 2.484 -2.531 1.00 91.94 200 LEU A O 1
ATOM 1544 N N . LYS A 1 201 ? 18.400 3.725 -3.426 1.00 89.81 201 LYS A N 1
ATOM 1545 C CA . LYS A 1 201 ? 17.638 2.589 -3.947 1.00 89.81 201 LYS A CA 1
ATOM 1546 C C . LYS A 1 201 ? 18.388 1.851 -5.054 1.00 89.81 201 LYS A C 1
ATOM 1548 O O . LYS A 1 201 ? 18.437 0.627 -5.032 1.00 89.81 201 LYS A O 1
ATOM 1553 N N . TYR A 1 202 ? 19.035 2.574 -5.964 1.00 92.56 202 TYR A N 1
ATOM 1554 C CA . TYR A 1 202 ? 19.893 1.997 -6.996 1.00 92.56 202 TYR A CA 1
ATOM 1555 C C . TYR A 1 202 ? 21.051 1.193 -6.389 1.00 92.56 202 TYR A C 1
ATOM 1557 O O . TYR A 1 202 ? 21.234 0.027 -6.728 1.00 92.56 202 TYR A O 1
ATOM 1565 N N . CYS A 1 203 ? 21.780 1.772 -5.430 1.00 92.88 203 CYS A N 1
ATOM 1566 C CA . CYS A 1 203 ? 22.846 1.072 -4.710 1.00 92.88 203 CYS A CA 1
ATOM 1567 C C . CYS A 1 203 ? 22.323 -0.167 -3.968 1.00 92.88 203 CYS A C 1
ATOM 1569 O O . CYS A 1 203 ? 22.986 -1.201 -3.957 1.00 92.88 203 CYS A O 1
ATOM 1571 N N . HIS A 1 204 ? 21.126 -0.088 -3.378 1.00 89.50 204 HIS A N 1
ATOM 1572 C CA . HIS A 1 204 ? 20.482 -1.238 -2.748 1.00 89.50 204 HIS A CA 1
ATOM 1573 C C . HIS A 1 204 ? 20.168 -2.352 -3.756 1.00 89.50 204 HIS A C 1
ATOM 1575 O O . HIS A 1 204 ? 20.386 -3.519 -3.445 1.00 89.50 204 HIS A O 1
ATOM 1581 N N . LEU A 1 205 ? 19.690 -2.009 -4.956 1.00 90.19 205 LEU A N 1
ATOM 1582 C CA . LEU A 1 205 ? 19.428 -2.981 -6.021 1.00 90.19 205 LEU A CA 1
ATOM 1583 C C . LEU A 1 205 ? 20.717 -3.610 -6.567 1.00 90.19 205 LEU A C 1
ATOM 1585 O O . LEU A 1 205 ? 20.712 -4.796 -6.864 1.00 90.19 205 LEU A O 1
ATOM 1589 N N . LEU A 1 206 ? 21.819 -2.856 -6.654 1.00 91.38 206 LEU A N 1
ATOM 1590 C CA . LEU A 1 206 ? 23.127 -3.391 -7.059 1.00 91.38 206 LEU A CA 1
ATOM 1591 C C . LEU A 1 206 ? 23.715 -4.393 -6.057 1.00 91.38 206 LEU A C 1
ATOM 1593 O O . LEU A 1 206 ? 24.497 -5.257 -6.442 1.00 91.38 206 LEU A O 1
ATOM 1597 N N . ALA A 1 207 ? 23.384 -4.256 -4.774 1.00 89.19 207 ALA A N 1
ATOM 1598 C CA . ALA A 1 207 ? 23.896 -5.120 -3.715 1.00 89.19 207 ALA A CA 1
ATOM 1599 C C . ALA A 1 207 ? 23.128 -6.453 -3.572 1.00 89.19 207 ALA A C 1
ATOM 1601 O O . ALA A 1 207 ? 23.449 -7.232 -2.673 1.00 89.19 207 ALA A O 1
ATOM 1602 N N . ARG A 1 208 ? 22.102 -6.702 -4.399 1.00 79.94 208 ARG A N 1
ATOM 1603 C CA . ARG A 1 208 ? 21.207 -7.874 -4.340 1.00 79.94 208 ARG A CA 1
ATOM 1604 C C . ARG A 1 208 ? 21.373 -8.788 -5.548 1.00 79.94 208 ARG A C 1
ATOM 1606 O O . ARG A 1 208 ? 21.164 -10.012 -5.373 1.00 79.94 208 ARG A O 1
#

Sequence (208 aa):
LETRLRDLVTRVRKRLTRGGITVRDVRINGGAASYVLAPDAAPVYNDLDVIFGCDLGDGGFDRVKAAVLDALGELLECTTPASKRPSPCALKEAYVHKMVKVTSDGDRWSLMSLSNPLGRNVELKFVDSMRRQFEFSVDSFQILLDSLLLFLECAPLAEGFYPTVVAESVYGNFAEACSHLSRRLIATRNPEEIRGGGLLKYCHLLAR

pLDDT: mean 91.97, std 6.74, range [63.75, 98.62]

Foldseek 3Di:
DDDDPLLLVVQLCVQCVVLVKDFPFKKWFFLVLLCVLCCPLRVDDFATEMETAIAQPPCSLVSSLVSNLVSQQVVVVVVDPPVPRDDSVRSCVPFWPDKDADDPPFWGKIWTWTDDPVGHIYIYIYGPDDPQQDLWLSRQKIKTCVQVSVLVVPDDDDVVRGGDIDMDGPQHDPVVSVVCSNVLNTDHDCNVPDDPCNVVVVVVSVVD